Protein AF-A0A6L5HXF0-F1 (afdb_monomer)

InterPro domains:
  IPR022385 Rhs repeat-associated core [TIGR03696] (106-174)

pLDDT: mean 72.4, std 26.91, range [25.77, 98.06]

Sequence (263 aa):
MSAKKKVLLHQYAYDPLDRHVKSGGSQGDETQVFYNNDRVATEIKGNTAYRVFETDNAVLAQLTTTPRGVETALITHDDKRSTLATLTAEQHTPVAYTAAGYSPADEQRVLGFNGERDDKTTGHYLLGNGYRAFNPFLMRFNSPDSWSPFGDGGINAYAYCAGDPVNRTDPTGHSWLSLFKGIGNIFGRTPSKTFSTNQYFKVVARKNNAKIITNVKPGKSERFYVNYGEREIAKLGNKAQPKLNIEEMVDFAESAKNIIKKT

Structure (mmCIF, N/CA/C/O backbone):
data_AF-A0A6L5HXF0-F1
#
_entry.id   AF-A0A6L5HXF0-F1
#
loop_
_atom_site.group_PDB
_atom_site.id
_atom_site.type_symbol
_atom_site.label_atom_id
_atom_site.label_alt_id
_atom_site.label_comp_id
_atom_site.label_asym_id
_atom_site.label_entity_id
_atom_site.label_seq_id
_atom_si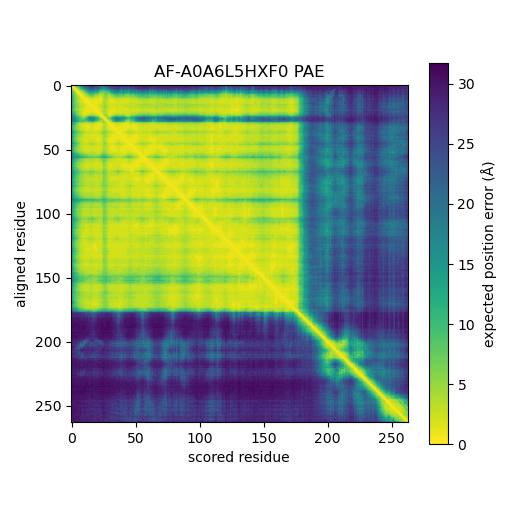te.pdbx_PDB_ins_code
_atom_site.Cartn_x
_atom_site.Cartn_y
_atom_site.Cartn_z
_atom_site.occupancy
_atom_site.B_iso_or_equiv
_atom_site.auth_seq_id
_atom_site.auth_comp_id
_atom_site.auth_asym_id
_atom_site.auth_atom_id
_atom_site.pdbx_PDB_model_num
ATOM 1 N N . MET A 1 1 ? 38.293 -1.728 21.832 1.00 45.31 1 MET A N 1
ATOM 2 C CA . MET A 1 1 ? 37.176 -1.153 21.052 1.00 45.31 1 MET A CA 1
ATOM 3 C C . MET A 1 1 ? 35.906 -1.897 21.433 1.00 45.31 1 MET A C 1
ATOM 5 O O . MET A 1 1 ? 35.888 -3.111 21.297 1.00 45.31 1 MET A O 1
ATOM 9 N N . SER A 1 2 ? 34.896 -1.216 21.980 1.00 53.84 2 SER A N 1
ATOM 10 C CA . SER A 1 2 ? 33.613 -1.850 22.318 1.00 53.84 2 SER A CA 1
ATOM 11 C C . SER A 1 2 ? 32.815 -2.094 21.034 1.00 53.84 2 SER A C 1
ATOM 13 O O . SER A 1 2 ? 32.666 -1.177 20.224 1.00 53.84 2 SER A O 1
ATOM 15 N N . ALA A 1 3 ? 32.351 -3.325 20.810 1.00 61.53 3 ALA A N 1
ATOM 16 C CA . ALA A 1 3 ? 31.524 -3.656 19.656 1.00 61.53 3 ALA A CA 1
ATOM 17 C C . ALA A 1 3 ? 30.214 -2.855 19.721 1.00 61.53 3 ALA A C 1
ATOM 19 O O . ALA A 1 3 ? 29.491 -2.915 20.716 1.00 61.53 3 ALA A O 1
ATOM 20 N N . LYS A 1 4 ? 29.900 -2.091 18.666 1.00 67.50 4 LYS A N 1
ATOM 21 C CA . LYS A 1 4 ? 28.623 -1.372 18.571 1.00 67.50 4 LYS A CA 1
ATOM 22 C C . LYS A 1 4 ? 27.479 -2.387 18.652 1.00 67.50 4 LYS A C 1
ATOM 24 O O . LYS A 1 4 ? 27.361 -3.257 17.791 1.00 67.50 4 LYS A O 1
ATOM 29 N N . LYS A 1 5 ? 26.641 -2.268 19.685 1.00 73.12 5 LYS A N 1
ATOM 30 C CA . LYS A 1 5 ? 25.426 -3.072 19.848 1.00 73.12 5 LYS A CA 1
ATOM 31 C C . LYS A 1 5 ? 24.527 -2.842 18.630 1.00 73.12 5 LYS A C 1
ATOM 33 O O . LYS A 1 5 ? 24.129 -1.708 18.372 1.00 73.12 5 LYS A O 1
ATOM 38 N N . LYS A 1 6 ? 24.231 -3.899 17.866 1.00 70.19 6 LYS A N 1
ATOM 39 C CA . LYS A 1 6 ? 23.233 -3.835 16.790 1.00 70.19 6 LYS A CA 1
ATOM 40 C C . LYS A 1 6 ? 21.868 -3.578 17.422 1.00 70.19 6 LYS A C 1
ATOM 42 O O . LYS A 1 6 ? 21.456 -4.318 18.313 1.00 70.19 6 LYS A O 1
ATOM 47 N N . VAL A 1 7 ? 21.194 -2.526 16.972 1.00 75.12 7 VAL A N 1
ATOM 48 C CA . VAL A 1 7 ? 19.817 -2.215 17.362 1.00 75.12 7 VAL A CA 1
ATOM 49 C C . VAL A 1 7 ? 18.925 -2.605 16.191 1.00 75.12 7 VAL A C 1
ATOM 51 O O . VAL A 1 7 ? 19.135 -2.132 15.075 1.00 75.12 7 VAL A O 1
ATOM 54 N N . LEU A 1 8 ? 17.966 -3.497 16.434 1.00 73.12 8 LEU A N 1
ATOM 55 C CA . LEU A 1 8 ? 16.947 -3.835 15.449 1.00 73.12 8 LEU A CA 1
ATOM 56 C C . LEU A 1 8 ? 15.954 -2.671 15.365 1.00 73.12 8 LEU A C 1
ATOM 58 O O . LEU A 1 8 ? 15.205 -2.420 16.312 1.00 73.12 8 LEU A O 1
ATOM 62 N N . LEU A 1 9 ? 15.983 -1.962 14.238 1.00 78.62 9 LEU A N 1
ATOM 63 C CA . LEU A 1 9 ? 15.086 -0.837 13.976 1.00 78.62 9 LEU A CA 1
ATOM 64 C C . LEU A 1 9 ? 13.736 -1.317 13.444 1.00 78.62 9 LEU A C 1
ATOM 66 O O . LEU A 1 9 ? 12.698 -0.887 13.933 1.00 78.62 9 LEU A O 1
ATOM 70 N N . HIS A 1 10 ? 13.760 -2.221 12.465 1.00 83.12 10 HIS A N 1
ATOM 71 C CA . HIS A 1 10 ? 12.561 -2.717 11.809 1.00 83.12 10 HIS A CA 1
ATOM 72 C C . HIS A 1 10 ? 12.821 -4.091 11.190 1.00 83.12 10 HIS A C 1
ATOM 74 O O . HIS A 1 10 ? 13.915 -4.347 10.679 1.00 83.12 10 HIS A O 1
ATOM 80 N N . GLN A 1 11 ? 11.828 -4.967 11.242 1.00 88.38 11 GLN A N 1
ATOM 81 C CA . GLN A 1 11 ? 11.860 -6.297 10.653 1.00 88.38 11 GLN A CA 1
ATOM 82 C C . GLN A 1 11 ? 10.615 -6.496 9.799 1.00 88.38 11 GLN A C 1
ATOM 84 O O . GLN A 1 11 ? 9.538 -6.051 10.179 1.00 88.38 11 GLN A O 1
ATOM 89 N N . TYR A 1 12 ? 10.777 -7.201 8.683 1.00 91.31 12 TYR A N 1
ATOM 90 C CA . TYR A 1 12 ? 9.685 -7.670 7.837 1.00 91.31 12 TYR A CA 1
ATOM 91 C C . TYR A 1 12 ? 9.639 -9.199 7.890 1.00 91.31 12 TYR A C 1
ATOM 93 O O . TYR A 1 12 ? 10.681 -9.853 7.991 1.00 91.31 12 TYR A O 1
ATOM 101 N N . ALA A 1 13 ? 8.442 -9.764 7.814 1.00 93.06 13 ALA A N 1
ATOM 102 C CA . ALA A 1 13 ? 8.195 -11.193 7.727 1.00 93.06 13 ALA A CA 1
ATOM 103 C C . ALA A 1 13 ? 7.193 -11.485 6.606 1.00 93.06 13 ALA A C 1
ATOM 105 O O . ALA A 1 13 ? 6.290 -10.690 6.328 1.00 93.06 13 ALA A O 1
ATOM 106 N N . TYR A 1 14 ? 7.384 -12.640 5.978 1.00 93.75 14 TYR A N 1
ATOM 107 C CA . TYR A 1 14 ? 6.688 -13.053 4.768 1.00 93.75 14 TYR A CA 1
ATOM 108 C C . TYR A 1 14 ? 6.070 -14.436 4.966 1.00 93.75 14 TYR A C 1
ATOM 110 O O . TYR A 1 14 ? 6.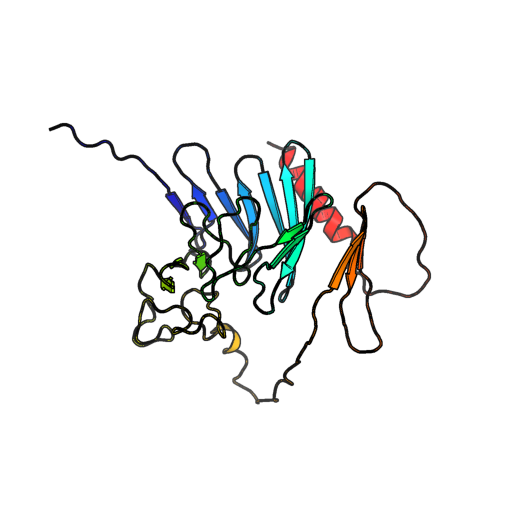576 -15.237 5.759 1.00 93.75 14 TYR A O 1
ATOM 118 N N . ASP A 1 15 ? 4.964 -14.698 4.278 1.00 90.94 15 ASP A N 1
ATOM 119 C CA . ASP A 1 15 ? 4.369 -16.029 4.200 1.00 90.94 15 ASP A CA 1
ATOM 120 C C . ASP A 1 15 ? 5.063 -16.897 3.123 1.00 90.94 15 ASP A C 1
ATOM 122 O O . ASP A 1 15 ? 5.912 -16.401 2.381 1.00 90.94 15 ASP A O 1
ATOM 126 N N . PRO A 1 16 ? 4.737 -18.199 3.012 1.00 93.44 16 PRO A N 1
ATOM 127 C CA . PRO A 1 16 ? 5.329 -19.080 1.999 1.00 93.44 16 PRO A CA 1
ATOM 128 C C . PRO A 1 16 ? 5.003 -18.735 0.535 1.00 93.44 16 PRO A C 1
ATOM 130 O O . PRO A 1 16 ? 5.486 -19.430 -0.355 1.00 93.44 16 PRO A O 1
ATOM 133 N N . LEU A 1 17 ? 4.162 -17.729 0.277 1.00 90.12 17 LEU A N 1
ATOM 134 C CA . LEU A 1 17 ? 3.874 -17.197 -1.059 1.00 90.12 17 LEU A CA 1
ATOM 135 C C . LEU A 1 17 ? 4.642 -15.890 -1.318 1.00 90.12 17 LEU A C 1
ATOM 137 O O . LEU A 1 17 ? 4.286 -15.146 -2.229 1.00 90.12 17 LEU A O 1
ATOM 141 N N . ASP A 1 18 ? 5.656 -15.601 -0.496 1.00 89.88 18 ASP A N 1
ATOM 142 C CA . ASP A 1 18 ? 6.465 -14.382 -0.522 1.00 89.88 18 ASP A CA 1
ATOM 143 C C . ASP A 1 18 ? 5.649 -13.094 -0.329 1.00 89.88 18 ASP A C 1
ATOM 145 O O . ASP A 1 18 ? 6.060 -12.008 -0.745 1.00 89.88 18 ASP A O 1
ATOM 149 N N . ARG A 1 19 ? 4.504 -13.181 0.364 1.00 93.62 19 ARG A N 1
ATOM 150 C CA . ARG A 1 19 ? 3.698 -12.005 0.709 1.00 93.62 19 ARG A CA 1
ATOM 151 C C . ARG A 1 19 ? 4.081 -11.478 2.080 1.00 93.62 19 ARG A C 1
ATOM 153 O O . ARG A 1 19 ? 4.152 -12.223 3.053 1.00 93.62 19 ARG A O 1
ATOM 160 N N . HIS A 1 20 ? 4.284 -10.174 2.179 1.00 94.56 20 HIS A N 1
ATOM 161 C CA . HIS A 1 20 ? 4.544 -9.452 3.411 1.00 94.56 20 HIS A CA 1
ATOM 162 C C . HIS A 1 20 ? 3.350 -9.579 4.362 1.00 94.56 20 HIS A C 1
ATOM 164 O O . HIS A 1 20 ? 2.281 -9.039 4.093 1.00 94.56 20 HIS A O 1
ATOM 170 N N . VAL A 1 21 ? 3.524 -10.238 5.502 1.00 94.81 21 VAL A N 1
ATOM 171 C CA . VAL A 1 21 ? 2.440 -10.451 6.479 1.00 94.81 21 VAL A CA 1
ATOM 172 C C . VAL A 1 21 ? 2.658 -9.715 7.784 1.00 94.81 21 VAL A C 1
ATOM 174 O O . VAL A 1 21 ? 1.725 -9.592 8.575 1.00 94.81 21 VAL A O 1
ATOM 177 N N . LYS A 1 22 ? 3.876 -9.239 8.045 1.00 92.69 22 LYS A N 1
ATOM 178 C CA . LYS A 1 22 ? 4.191 -8.592 9.311 1.00 92.69 22 LYS A CA 1
ATOM 179 C C . LYS A 1 22 ? 5.394 -7.673 9.200 1.00 92.69 22 LYS A C 1
ATOM 181 O O . LYS A 1 22 ? 6.434 -8.081 8.687 1.00 92.69 22 LYS A O 1
ATOM 186 N N . SER A 1 23 ? 5.273 -6.482 9.770 1.00 90.81 23 SER A N 1
ATOM 187 C CA . SER A 1 23 ? 6.379 -5.549 9.939 1.00 90.81 23 SER A CA 1
ATOM 188 C C . SER A 1 23 ? 6.354 -4.877 11.304 1.00 90.81 23 SER A C 1
ATOM 190 O O . SER A 1 23 ? 5.297 -4.722 11.907 1.00 90.81 23 SER A O 1
ATOM 192 N N . GLY A 1 24 ? 7.513 -4.502 11.835 1.00 84.44 24 GLY A N 1
ATOM 193 C CA . GLY A 1 24 ? 7.576 -3.828 13.130 1.00 84.44 24 GLY A CA 1
ATOM 194 C C . GLY A 1 24 ? 8.980 -3.698 13.698 1.00 84.44 24 GLY A C 1
ATOM 195 O O . GLY A 1 24 ? 9.916 -4.382 13.280 1.00 84.44 24 GLY A O 1
ATOM 196 N N . GLY A 1 25 ? 9.127 -2.787 14.659 1.00 74.50 25 GLY A N 1
ATOM 197 C CA . GLY A 1 25 ? 10.351 -2.617 15.439 1.00 74.50 25 GLY A CA 1
ATOM 198 C C . GLY A 1 25 ? 10.373 -3.456 16.719 1.00 74.50 25 GLY A C 1
ATOM 199 O O . GLY A 1 25 ? 9.449 -4.202 17.032 1.00 74.50 25 GLY A O 1
ATOM 200 N N . SER A 1 26 ? 11.429 -3.281 17.514 1.00 59.59 26 SER A N 1
ATOM 201 C CA . SER A 1 26 ? 11.628 -4.011 18.779 1.00 59.59 26 SER A CA 1
ATOM 202 C C . SER A 1 26 ? 10.670 -3.598 19.918 1.00 59.59 26 SER A C 1
ATOM 204 O O . SER A 1 26 ? 10.704 -4.213 20.981 1.00 59.59 26 SER A O 1
ATOM 206 N N . GLN A 1 27 ? 9.855 -2.546 19.743 1.00 58.59 27 GLN A N 1
ATOM 207 C CA . GLN A 1 27 ? 9.025 -1.931 20.795 1.00 58.59 27 GLN A CA 1
ATOM 208 C C . GLN A 1 27 ? 7.522 -1.892 20.457 1.00 58.59 27 GLN A C 1
ATOM 210 O O . GLN A 1 27 ? 6.905 -0.839 20.485 1.00 58.59 27 GLN A O 1
ATOM 215 N N . GLY A 1 28 ? 6.903 -3.037 20.161 1.00 59.34 28 GLY A N 1
ATOM 216 C CA . GLY A 1 28 ? 5.433 -3.145 20.149 1.00 59.34 28 GLY A CA 1
ATOM 217 C C . GLY A 1 28 ? 4.697 -2.464 18.984 1.00 59.34 28 GLY A C 1
ATOM 218 O O . GLY A 1 28 ? 3.482 -2.603 18.894 1.00 59.34 28 GLY A O 1
ATOM 219 N N . ASP A 1 29 ? 5.410 -1.821 18.057 1.00 73.44 29 ASP A N 1
ATOM 220 C CA . ASP A 1 29 ? 4.871 -1.244 16.812 1.00 73.44 29 ASP A CA 1
ATOM 221 C C . ASP A 1 29 ? 4.671 -2.299 15.710 1.00 73.44 29 ASP A C 1
ATOM 223 O O . ASP A 1 29 ? 4.934 -2.072 14.528 1.00 73.44 29 ASP A O 1
ATOM 227 N N . GLU A 1 30 ? 4.257 -3.498 16.105 1.00 87.44 30 GLU A N 1
ATOM 228 C CA . GLU A 1 30 ? 4.017 -4.581 15.168 1.00 87.44 30 GLU A CA 1
ATOM 229 C C . GLU A 1 30 ? 2.718 -4.351 14.404 1.00 87.44 30 GLU A C 1
ATOM 231 O O . GLU A 1 30 ? 1.659 -4.088 14.979 1.00 87.44 30 GLU A O 1
ATOM 236 N N . THR A 1 31 ? 2.820 -4.506 13.094 1.00 92.62 31 THR A N 1
ATOM 237 C CA . THR A 1 31 ? 1.708 -4.509 12.166 1.00 92.62 31 THR A CA 1
ATOM 238 C C . THR A 1 31 ? 1.626 -5.866 11.493 1.00 92.62 31 THR A C 1
ATOM 240 O O . THR A 1 31 ? 2.629 -6.361 10.985 1.00 92.62 31 THR A O 1
ATOM 243 N N . GLN A 1 32 ? 0.438 -6.461 11.472 1.00 94.94 32 GLN A N 1
ATOM 244 C CA . GLN A 1 32 ? 0.140 -7.691 10.743 1.00 94.94 32 GLN A CA 1
ATOM 245 C C . GLN A 1 32 ? -0.827 -7.392 9.604 1.00 94.94 32 GLN A C 1
ATOM 247 O O . GLN A 1 32 ? -1.760 -6.608 9.771 1.00 94.94 32 GLN A O 1
ATOM 252 N N . VAL A 1 33 ? -0.611 -8.024 8.456 1.00 96.19 33 VAL A N 1
ATOM 253 C CA . VAL A 1 33 ? -1.367 -7.796 7.224 1.00 96.19 33 VAL A CA 1
ATOM 254 C C . VAL A 1 33 ? -1.933 -9.123 6.735 1.00 96.19 33 VAL A C 1
ATOM 256 O O . VAL A 1 33 ? -1.212 -10.111 6.603 1.00 96.19 33 VAL A O 1
ATOM 259 N N . PHE A 1 34 ? -3.232 -9.134 6.456 1.00 95.94 34 PHE A N 1
ATOM 260 C CA . PHE A 1 34 ? -3.972 -10.292 5.971 1.00 95.94 34 PHE A CA 1
ATOM 261 C C . PHE A 1 34 ? -4.599 -9.972 4.622 1.00 95.94 34 PHE A C 1
ATOM 263 O O . PHE A 1 34 ? -5.111 -8.870 4.402 1.00 95.94 34 PHE A O 1
ATOM 270 N N . TYR A 1 35 ? -4.598 -10.966 3.741 1.00 93.12 35 TYR A N 1
ATOM 271 C CA . TYR A 1 35 ? -4.975 -10.800 2.345 1.00 93.12 35 TYR A CA 1
ATOM 272 C C . TYR A 1 35 ? -6.239 -11.582 2.002 1.00 93.12 35 TYR A C 1
ATOM 274 O O . TYR A 1 35 ? -6.435 -12.704 2.468 1.00 93.12 35 TYR A O 1
ATOM 282 N N . ASN A 1 36 ? -7.061 -11.001 1.133 1.00 91.44 36 ASN A N 1
ATOM 283 C CA . ASN A 1 36 ? -8.062 -11.715 0.354 1.00 91.44 36 ASN A CA 1
ATOM 284 C C . ASN A 1 36 ? -7.552 -11.786 -1.091 1.00 91.44 36 ASN A C 1
ATOM 286 O O . ASN A 1 36 ? -7.471 -10.762 -1.773 1.00 91.44 36 ASN A O 1
ATOM 290 N N . ASN A 1 37 ? -7.158 -12.981 -1.538 1.00 89.31 37 ASN A N 1
ATOM 291 C CA . ASN A 1 37 ? -6.329 -13.173 -2.733 1.00 89.31 37 ASN A CA 1
ATOM 292 C C . ASN A 1 37 ? -5.043 -12.328 -2.653 1.00 89.31 37 ASN A C 1
ATOM 294 O O . ASN A 1 37 ? -4.255 -12.506 -1.723 1.00 89.31 37 ASN A O 1
ATOM 298 N N . ASP A 1 38 ? -4.857 -11.398 -3.590 1.00 87.88 38 ASP A N 1
ATOM 299 C CA . ASP A 1 38 ? -3.691 -10.514 -3.666 1.00 87.88 38 ASP A CA 1
ATOM 300 C C . ASP A 1 38 ? -3.947 -9.123 -3.078 1.00 87.88 38 ASP A C 1
ATOM 302 O O . ASP A 1 38 ? -3.136 -8.226 -3.278 1.00 87.88 38 ASP A O 1
ATOM 306 N N . ARG A 1 39 ? -5.072 -8.907 -2.386 1.00 91.25 39 ARG A N 1
ATOM 307 C CA . ARG A 1 39 ? -5.440 -7.590 -1.851 1.00 91.25 39 ARG A CA 1
ATOM 308 C C . ARG A 1 39 ? -5.464 -7.576 -0.336 1.00 91.25 39 ARG A C 1
ATOM 310 O O . ARG A 1 39 ? -5.938 -8.524 0.289 1.00 91.25 39 ARG A O 1
ATOM 317 N N . VAL A 1 40 ? -4.984 -6.485 0.253 1.00 94.44 40 VAL A N 1
ATOM 318 C CA . VAL A 1 40 ? -5.009 -6.283 1.706 1.00 94.44 40 VAL A CA 1
ATOM 319 C C . VAL A 1 40 ? -6.458 -6.186 2.181 1.00 94.44 40 VAL A C 1
ATOM 321 O O . VAL A 1 40 ? -7.184 -5.261 1.828 1.00 94.44 40 VAL A O 1
ATOM 324 N N . ALA A 1 41 ? -6.867 -7.141 3.011 1.00 95.25 41 ALA A N 1
ATOM 325 C CA . ALA A 1 41 ? -8.212 -7.217 3.568 1.00 95.25 41 ALA A CA 1
ATOM 326 C C . ALA A 1 41 ? -8.261 -6.734 5.019 1.00 95.25 41 ALA A C 1
ATOM 328 O O . ALA A 1 41 ? -9.259 -6.163 5.466 1.00 95.25 41 ALA A O 1
ATOM 329 N N . THR 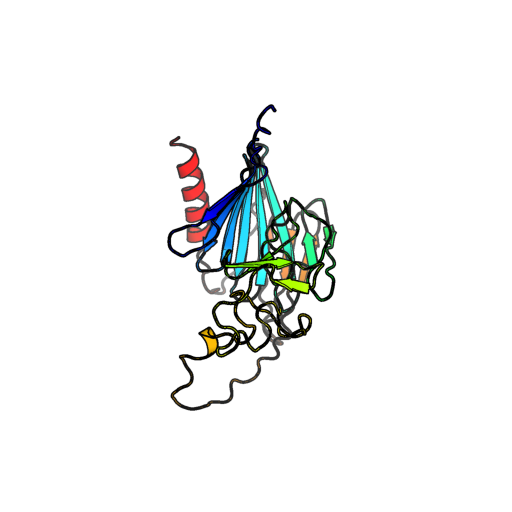A 1 42 ? -7.208 -6.991 5.796 1.00 97.00 42 THR A N 1
ATOM 330 C CA . THR A 1 42 ? -7.150 -6.602 7.207 1.00 97.00 42 THR A CA 1
ATOM 331 C C . THR A 1 42 ? -5.735 -6.225 7.610 1.00 97.00 42 THR A C 1
ATOM 333 O O . THR A 1 42 ? -4.778 -6.905 7.252 1.00 97.00 42 THR A O 1
ATOM 336 N N . GLU A 1 43 ? -5.626 -5.164 8.399 1.00 97.00 43 GLU A N 1
ATOM 337 C CA . GLU A 1 43 ? -4.406 -4.749 9.075 1.00 97.00 43 GLU A CA 1
ATOM 338 C C . GLU A 1 43 ? -4.649 -4.727 10.584 1.00 97.00 43 GLU A C 1
ATOM 340 O O . GLU A 1 43 ? -5.649 -4.183 11.050 1.00 97.00 43 GLU A O 1
ATOM 345 N N . ILE A 1 44 ? -3.751 -5.328 11.358 1.00 95.38 44 ILE A N 1
ATOM 346 C CA . ILE A 1 44 ? -3.801 -5.304 12.820 1.00 95.38 44 ILE A CA 1
ATOM 347 C C . ILE A 1 44 ? -2.553 -4.595 13.319 1.00 95.38 44 ILE A C 1
ATOM 349 O O . ILE A 1 44 ? -1.443 -5.032 13.028 1.00 95.38 44 ILE A O 1
ATOM 353 N N . LYS A 1 45 ? -2.741 -3.525 14.092 1.00 92.62 45 LYS A N 1
ATOM 354 C CA . LYS A 1 45 ? -1.669 -2.763 14.733 1.00 92.62 45 LYS A CA 1
ATOM 355 C C . LYS A 1 45 ? -1.974 -2.634 16.221 1.00 92.62 45 LYS A C 1
ATOM 357 O O . LYS A 1 45 ? -2.918 -1.944 16.617 1.00 92.62 45 LYS A O 1
ATOM 362 N N . GLY A 1 46 ? -1.197 -3.322 17.055 1.00 89.62 46 GLY A N 1
ATOM 363 C CA . GLY A 1 46 ? -1.487 -3.442 18.486 1.00 89.62 46 GLY A CA 1
ATOM 364 C C . GLY A 1 46 ? -2.904 -3.978 18.737 1.00 89.62 46 GLY A C 1
ATOM 365 O O . GLY A 1 46 ? -3.262 -5.047 18.254 1.00 89.62 46 GLY A O 1
ATOM 366 N N . ASN A 1 47 ? -3.728 -3.212 19.461 1.00 90.94 47 ASN A N 1
ATOM 367 C CA . ASN A 1 47 ? -5.124 -3.569 19.762 1.00 90.94 47 ASN A CA 1
ATOM 368 C C . ASN A 1 47 ? -6.140 -2.994 18.760 1.00 90.94 47 ASN A C 1
ATOM 370 O O . ASN A 1 47 ? -7.345 -3.028 19.021 1.00 90.94 47 ASN A O 1
ATOM 374 N N . THR A 1 48 ? -5.670 -2.427 17.650 1.00 95.00 48 THR A N 1
ATOM 375 C CA . THR A 1 48 ? -6.526 -1.864 16.608 1.00 95.00 48 THR A CA 1
ATOM 376 C C . THR A 1 48 ? -6.537 -2.785 15.398 1.00 95.00 48 THR A C 1
ATOM 378 O O . THR A 1 48 ? -5.485 -3.181 14.903 1.00 95.00 48 THR A O 1
ATOM 381 N N . ALA A 1 49 ? -7.731 -3.103 14.904 1.00 96.62 49 ALA A N 1
ATOM 382 C CA . ALA A 1 49 ? -7.922 -3.831 13.657 1.00 96.62 49 ALA A CA 1
ATOM 383 C C . ALA A 1 49 ? -8.614 -2.933 12.631 1.00 96.62 49 ALA A C 1
ATOM 385 O O . ALA A 1 49 ? -9.693 -2.401 12.892 1.00 96.62 49 ALA A O 1
ATOM 386 N N . TYR A 1 50 ? -8.019 -2.821 11.454 1.00 97.44 50 TYR A N 1
ATOM 387 C CA . TYR A 1 50 ? -8.551 -2.124 10.298 1.00 97.44 50 TYR A CA 1
ATOM 388 C C . TYR A 1 50 ? -8.990 -3.157 9.264 1.00 97.44 50 TYR A C 1
ATOM 390 O O . TYR A 1 50 ? -8.197 -4.005 8.864 1.00 97.44 50 TYR A O 1
ATOM 398 N N . ARG A 1 51 ? -10.247 -3.110 8.826 1.00 98.06 51 ARG A N 1
ATOM 399 C CA . ARG A 1 51 ? -10.778 -4.005 7.786 1.00 98.06 51 ARG A CA 1
ATOM 400 C C . ARG A 1 51 ? -11.210 -3.195 6.585 1.00 98.06 51 ARG A C 1
ATOM 402 O O . ARG A 1 51 ? -11.936 -2.218 6.746 1.00 98.06 51 ARG A O 1
ATOM 409 N N . VAL A 1 52 ? -10.786 -3.615 5.404 1.00 96.56 52 VAL A N 1
ATOM 410 C CA . VAL A 1 52 ? -11.107 -2.937 4.150 1.00 96.56 52 VAL A CA 1
ATOM 411 C C . VAL A 1 52 ? -12.280 -3.640 3.481 1.00 96.56 52 VAL A C 1
ATOM 413 O O . VAL A 1 52 ? -12.304 -4.863 3.365 1.00 96.56 52 VAL A O 1
ATOM 416 N N . PHE A 1 53 ? -13.251 -2.853 3.029 1.00 94.00 53 PHE A N 1
ATOM 417 C CA . PHE A 1 53 ? -14.371 -3.314 2.221 1.00 94.00 53 PHE A CA 1
ATOM 418 C C . PHE A 1 53 ? -14.206 -2.775 0.814 1.00 94.00 53 PHE A C 1
ATOM 420 O O . PHE A 1 53 ? -14.204 -1.563 0.586 1.00 94.00 53 PHE A O 1
ATOM 427 N N . GLU A 1 54 ? -14.088 -3.684 -0.138 1.00 90.50 54 GLU A N 1
ATOM 428 C CA . GLU A 1 54 ? -13.845 -3.344 -1.526 1.00 90.50 54 GLU A CA 1
ATOM 429 C C . GLU A 1 54 ? -14.481 -4.351 -2.478 1.00 90.50 54 GLU A C 1
ATOM 431 O O . GLU A 1 54 ? -14.905 -5.441 -2.099 1.00 90.50 54 GLU A O 1
ATOM 436 N N . THR A 1 55 ? -14.551 -3.942 -3.736 1.00 86.94 55 THR A N 1
ATOM 437 C CA . THR A 1 55 ? -14.898 -4.782 -4.880 1.00 86.94 55 THR A CA 1
ATOM 438 C C . THR A 1 55 ? -13.703 -4.835 -5.822 1.00 86.94 55 THR A C 1
ATOM 440 O O . THR A 1 55 ? -12.720 -4.109 -5.644 1.00 86.94 55 THR A O 1
ATOM 443 N N . ASP A 1 56 ? -13.811 -5.605 -6.899 1.00 76.19 56 ASP A N 1
ATOM 444 C CA . ASP A 1 56 ? -12.772 -5.675 -7.927 1.00 76.19 56 ASP A CA 1
ATOM 445 C C . ASP A 1 56 ? -12.358 -4.294 -8.465 1.00 76.19 56 ASP A C 1
ATOM 447 O O . ASP A 1 56 ? -11.194 -4.098 -8.802 1.00 76.19 56 ASP A O 1
ATOM 451 N N . ASN A 1 57 ? -13.257 -3.306 -8.474 1.00 77.06 57 ASN A N 1
ATOM 452 C CA . ASN A 1 57 ? -12.995 -2.003 -9.096 1.00 77.06 57 ASN A CA 1
ATOM 453 C C . ASN A 1 57 ? -13.049 -0.806 -8.134 1.00 77.06 57 ASN A C 1
ATOM 455 O O . ASN A 1 57 ? -12.816 0.318 -8.571 1.00 77.06 57 ASN A O 1
ATOM 459 N N . ALA A 1 58 ? -13.377 -1.002 -6.855 1.00 85.00 58 ALA A N 1
ATOM 460 C CA . ALA A 1 58 ? -13.641 0.114 -5.945 1.00 85.00 58 ALA A CA 1
ATOM 461 C C . ALA A 1 58 ? -13.277 -0.208 -4.497 1.00 85.00 58 ALA A C 1
ATOM 463 O O . ALA A 1 58 ? -13.686 -1.249 -3.985 1.00 85.00 58 ALA A O 1
ATOM 464 N N . VAL A 1 59 ? -12.582 0.720 -3.833 1.00 91.00 59 VAL A N 1
ATOM 465 C CA . VAL A 1 59 ? -12.362 0.709 -2.378 1.00 91.00 59 VAL A CA 1
ATOM 466 C C . VAL A 1 59 ? -13.506 1.488 -1.742 1.00 91.00 59 VAL A C 1
ATOM 468 O O . VAL A 1 59 ? -13.648 2.682 -1.984 1.00 91.00 59 VAL A O 1
ATOM 471 N N . LEU A 1 60 ? -14.366 0.811 -0.985 1.00 92.75 60 LEU A N 1
ATOM 472 C CA . LEU A 1 60 ? -15.646 1.376 -0.556 1.00 92.75 60 LEU A CA 1
ATOM 473 C C . LEU A 1 60 ? -15.581 1.960 0.853 1.00 92.75 60 LEU A C 1
ATOM 475 O O . LEU A 1 60 ? -16.110 3.046 1.103 1.00 92.75 60 LEU A O 1
ATOM 479 N N . ALA A 1 61 ? -14.981 1.223 1.785 1.00 96.00 61 ALA A N 1
ATOM 480 C CA . ALA A 1 61 ? -14.973 1.601 3.189 1.00 96.00 61 ALA A CA 1
ATOM 481 C C . ALA A 1 61 ? -13.833 0.942 3.967 1.00 96.00 61 ALA A C 1
ATOM 483 O O . ALA A 1 61 ? -13.264 -0.066 3.549 1.00 96.00 61 ALA A O 1
ATOM 484 N N . GLN A 1 62 ? -13.571 1.492 5.146 1.00 97.44 62 GLN A N 1
ATOM 485 C CA . GLN A 1 62 ? -12.715 0.914 6.166 1.00 97.44 62 GLN A CA 1
ATOM 486 C C . GLN A 1 62 ? -13.474 0.849 7.492 1.00 97.44 62 GLN A C 1
ATOM 488 O O . GLN A 1 62 ? -14.139 1.806 7.882 1.00 97.44 62 GLN A O 1
ATOM 493 N N . LEU A 1 63 ? -13.361 -0.271 8.197 1.00 97.19 63 LEU A N 1
ATOM 494 C CA . LEU A 1 63 ? -13.867 -0.445 9.554 1.00 97.19 63 LEU A CA 1
ATOM 495 C C . LEU A 1 63 ? -12.690 -0.508 10.520 1.00 97.19 63 LEU A C 1
ATOM 497 O O . LEU A 1 63 ? -11.888 -1.440 10.459 1.00 97.19 63 LEU A O 1
ATOM 501 N N . THR A 1 64 ? -12.621 0.451 11.432 1.00 97.19 64 THR A N 1
ATOM 502 C CA . THR A 1 64 ? -11.614 0.515 12.488 1.00 97.19 64 THR A CA 1
ATOM 503 C C . THR A 1 64 ? -12.232 -0.001 13.781 1.00 97.19 64 THR A C 1
ATOM 505 O O . THR A 1 64 ? -13.210 0.543 14.285 1.00 97.19 64 THR A O 1
ATOM 508 N N . THR A 1 65 ? -11.684 -1.079 14.331 1.00 96.31 65 THR A N 1
ATOM 509 C CA . THR A 1 65 ? -12.080 -1.645 15.625 1.00 96.31 65 THR A CA 1
ATOM 510 C C . THR A 1 65 ? -10.976 -1.388 16.634 1.00 96.31 65 THR A C 1
ATOM 512 O O . THR A 1 65 ? -9.848 -1.824 16.431 1.00 96.31 65 THR A O 1
ATOM 515 N N . THR A 1 66 ? -11.310 -0.718 17.731 1.00 95.25 66 THR A N 1
ATOM 516 C CA . THR A 1 66 ? -10.418 -0.471 18.871 1.00 95.25 66 THR A CA 1
ATOM 517 C C . THR A 1 66 ? -11.048 -1.045 20.145 1.00 95.25 66 THR A C 1
ATOM 519 O O . THR A 1 66 ? -12.249 -1.332 20.156 1.00 95.25 66 THR A O 1
ATOM 522 N N . PRO A 1 67 ? -10.318 -1.124 21.272 1.00 93.25 67 PRO A N 1
ATOM 523 C CA . PRO A 1 67 ? -10.918 -1.491 22.557 1.00 93.25 67 PRO A CA 1
ATOM 524 C C . PRO A 1 67 ? -12.034 -0.541 23.019 1.00 93.25 67 PRO A C 1
ATOM 526 O O . PRO A 1 67 ? -12.823 -0.899 23.887 1.00 93.25 67 PRO A O 1
ATOM 529 N N . ARG A 1 68 ? -12.090 0.680 22.469 1.00 93.62 68 ARG A N 1
ATOM 530 C CA . ARG A 1 68 ? -13.077 1.708 22.832 1.00 93.62 68 ARG A CA 1
ATOM 531 C C . ARG A 1 68 ? -14.343 1.658 21.982 1.00 93.62 68 ARG A C 1
ATOM 533 O O . ARG A 1 68 ? -15.314 2.321 22.329 1.00 93.62 68 ARG A O 1
ATOM 540 N N . GLY A 1 69 ? -14.338 0.908 20.883 1.00 91.19 69 GLY A N 1
ATOM 541 C CA . GLY A 1 69 ? -15.470 0.832 19.973 1.00 91.19 69 GLY A CA 1
ATOM 542 C C . GLY A 1 69 ? -15.059 0.662 18.520 1.00 91.19 69 GLY A C 1
ATOM 543 O O . GLY A 1 69 ? -13.902 0.385 18.194 1.00 91.19 69 GLY A O 1
ATOM 544 N N . VAL A 1 70 ? -16.050 0.825 17.653 1.00 93.25 70 VAL A N 1
ATOM 545 C CA . VAL A 1 70 ? -15.939 0.605 16.216 1.00 93.25 70 VAL A CA 1
ATOM 546 C C . VAL A 1 70 ? -16.311 1.890 15.489 1.00 93.25 70 VAL A C 1
ATOM 548 O O . VAL A 1 70 ? -17.341 2.489 15.785 1.00 93.25 70 VAL A O 1
ATOM 551 N N . GLU A 1 71 ? -15.493 2.282 14.523 1.00 93.00 71 GLU A N 1
ATOM 552 C CA . GLU A 1 71 ? -15.740 3.399 13.617 1.00 93.00 71 GLU A CA 1
ATOM 553 C C . GLU A 1 71 ? -15.725 2.875 12.182 1.00 93.00 71 GLU A C 1
ATOM 555 O O . GLU A 1 71 ? -14.922 2.010 11.831 1.00 93.00 71 GLU A O 1
ATOM 560 N N . THR A 1 72 ? -16.622 3.384 11.342 1.00 94.00 72 THR A N 1
ATOM 561 C CA . THR A 1 72 ? -16.599 3.095 9.906 1.00 94.00 72 THR A CA 1
ATOM 562 C C . THR A 1 72 ? -16.339 4.374 9.143 1.00 94.00 72 THR A C 1
ATOM 564 O O . THR A 1 72 ? -16.968 5.399 9.401 1.00 94.00 72 THR A O 1
ATOM 567 N N . ALA A 1 73 ? -15.454 4.282 8.165 1.00 93.62 73 ALA A N 1
ATOM 568 C CA . ALA A 1 73 ? -15.105 5.373 7.290 1.00 93.62 73 ALA A CA 1
ATOM 569 C C . ALA A 1 73 ? -15.412 4.990 5.840 1.00 93.62 73 ALA A C 1
ATOM 571 O O . ALA A 1 73 ? -15.015 3.922 5.375 1.00 93.62 73 ALA A O 1
ATOM 572 N N . LEU A 1 74 ? -16.125 5.848 5.115 1.00 96.69 74 LEU A N 1
ATOM 573 C CA . LEU A 1 74 ? -16.332 5.686 3.679 1.00 96.69 74 LEU A CA 1
ATOM 574 C C . LEU A 1 74 ? -15.156 6.267 2.913 1.00 96.69 74 LEU A C 1
ATOM 576 O O . LEU A 1 74 ? -14.658 7.339 3.251 1.00 96.69 74 LEU A O 1
ATOM 580 N N . ILE A 1 75 ? -14.750 5.572 1.859 1.00 95.25 75 ILE A N 1
ATOM 581 C CA . ILE A 1 75 ? -13.593 5.943 1.057 1.00 95.25 75 ILE A CA 1
ATOM 582 C C . ILE A 1 75 ? -14.072 6.432 -0.305 1.00 95.25 75 ILE A C 1
ATOM 584 O O . ILE A 1 75 ? -14.910 5.817 -0.964 1.00 95.25 75 ILE A O 1
ATOM 588 N N . THR A 1 76 ? -13.537 7.572 -0.724 1.00 93.75 76 THR A N 1
ATOM 589 C CA . THR A 1 76 ? -13.621 8.031 -2.113 1.00 93.75 76 THR A CA 1
ATOM 590 C C . THR A 1 76 ? -12.301 7.734 -2.804 1.00 93.75 76 THR A C 1
ATOM 592 O O . THR A 1 76 ? -11.248 7.823 -2.172 1.00 93.75 76 THR A O 1
ATOM 595 N N . HIS A 1 77 ? -12.343 7.373 -4.085 1.00 94.31 77 HIS A N 1
ATOM 596 C CA . HIS A 1 77 ? -11.157 6.945 -4.819 1.00 94.31 77 HIS A CA 1
ATOM 597 C C . HIS A 1 77 ? -11.170 7.398 -6.286 1.00 94.31 77 HIS A C 1
ATOM 599 O O . HIS A 1 77 ? -12.223 7.768 -6.813 1.00 94.31 77 HIS A O 1
ATOM 605 N N . ASP A 1 78 ? -10.006 7.365 -6.938 1.00 90.25 78 ASP A N 1
ATOM 606 C CA . ASP A 1 78 ? -9.863 7.570 -8.386 1.00 90.25 78 ASP A CA 1
ATOM 607 C C . ASP A 1 78 ? -10.095 6.272 -9.194 1.00 90.25 78 ASP A C 1
ATOM 609 O O . ASP A 1 78 ? -10.451 5.224 -8.650 1.00 90.25 78 ASP A O 1
ATOM 613 N N . ASP A 1 79 ? -9.906 6.325 -10.511 1.00 87.88 79 ASP A N 1
ATOM 614 C CA . ASP A 1 79 ? -10.059 5.179 -11.418 1.00 87.88 79 ASP A CA 1
ATOM 615 C C . ASP A 1 79 ? -9.017 4.067 -11.206 1.00 87.88 79 ASP A C 1
ATOM 617 O O . ASP A 1 79 ? -9.250 2.920 -11.593 1.00 87.88 79 ASP A O 1
ATOM 621 N N . LYS A 1 80 ? -7.904 4.378 -10.540 1.00 89.50 80 LYS A N 1
ATOM 622 C CA . LYS A 1 80 ? -6.865 3.428 -10.132 1.00 89.50 80 LYS A CA 1
ATOM 623 C C . LYS A 1 80 ? -6.999 2.976 -8.687 1.00 89.50 80 LYS A C 1
ATOM 625 O O . LYS A 1 80 ? -6.141 2.238 -8.214 1.00 89.50 80 LYS A O 1
ATOM 630 N N . ARG A 1 81 ? -8.090 3.352 -8.012 1.00 93.31 81 ARG A N 1
ATOM 631 C CA . ARG A 1 81 ? -8.385 3.036 -6.607 1.00 93.31 81 ARG A CA 1
ATOM 632 C C . ARG A 1 81 ? -7.508 3.783 -5.596 1.00 93.31 81 ARG A C 1
ATOM 634 O O . ARG A 1 81 ? -7.480 3.396 -4.432 1.00 93.31 81 ARG A O 1
ATOM 641 N N . SER A 1 82 ? -6.843 4.870 -5.986 1.00 94.75 82 SER A N 1
ATOM 642 C CA . SER A 1 82 ? -6.159 5.747 -5.033 1.00 94.75 82 SER A CA 1
ATOM 643 C C . SER A 1 82 ? -7.170 6.431 -4.119 1.00 94.75 82 SER A C 1
ATOM 645 O O . SER A 1 82 ? -8.066 7.112 -4.613 1.00 94.75 82 SER A O 1
ATOM 647 N N . THR A 1 83 ? -7.022 6.300 -2.801 1.00 95.94 83 THR A N 1
ATOM 648 C CA . THR A 1 83 ? -7.915 6.945 -1.820 1.00 95.94 83 THR A CA 1
ATOM 649 C C . THR A 1 83 ? -7.780 8.468 -1.856 1.00 95.94 83 THR A C 1
ATOM 651 O O . THR A 1 83 ? -6.744 8.992 -1.458 1.00 95.94 83 THR A O 1
ATOM 654 N N . LEU A 1 84 ? -8.828 9.182 -2.269 1.00 94.75 84 LEU A N 1
ATOM 655 C CA . LEU A 1 84 ? -8.866 10.648 -2.378 1.00 94.75 84 LEU A CA 1
ATOM 656 C C . LEU A 1 84 ? -9.392 11.336 -1.115 1.00 94.75 84 LEU A C 1
ATOM 658 O O . LEU A 1 84 ? -9.037 12.480 -0.840 1.00 94.75 84 LEU A O 1
ATOM 662 N N . ALA A 1 85 ? -10.257 10.665 -0.357 1.00 92.38 85 ALA A N 1
ATOM 663 C CA . ALA A 1 85 ? -10.733 11.149 0.933 1.00 92.38 85 ALA A CA 1
ATOM 664 C C . ALA A 1 85 ? -11.383 10.032 1.746 1.00 92.38 85 ALA A C 1
ATOM 666 O O . ALA A 1 85 ? -12.007 9.130 1.178 1.00 92.38 85 ALA A O 1
ATOM 667 N N . THR A 1 86 ? -11.316 10.183 3.064 1.00 93.56 86 THR A N 1
ATOM 668 C CA . THR A 1 86 ? -11.977 9.331 4.052 1.00 93.56 86 THR A CA 1
ATOM 669 C C . THR A 1 86 ? -13.056 10.139 4.781 1.00 93.56 86 THR A C 1
ATOM 671 O O . THR A 1 86 ? -12.797 11.254 5.237 1.00 93.56 86 THR A O 1
ATOM 674 N N . LEU A 1 87 ? -14.276 9.605 4.862 1.00 93.44 87 LEU A N 1
ATOM 675 C CA . LEU A 1 87 ? -15.434 10.240 5.498 1.00 93.44 87 LEU A CA 1
ATOM 676 C C . LEU A 1 87 ? -15.911 9.398 6.683 1.00 93.44 87 LEU A C 1
ATOM 678 O O . LEU A 1 87 ? -16.407 8.291 6.478 1.00 93.44 87 LEU A O 1
ATOM 682 N N . THR A 1 88 ? -15.823 9.941 7.893 1.00 91.06 88 THR A N 1
ATOM 683 C CA . THR A 1 88 ? -16.441 9.378 9.106 1.00 91.06 88 THR A CA 1
ATOM 684 C C . THR A 1 88 ? -17.706 10.172 9.455 1.00 91.06 88 THR A C 1
ATOM 686 O O . THR A 1 88 ? -18.131 11.048 8.691 1.00 91.06 88 THR A O 1
ATOM 689 N N . ALA A 1 89 ? -18.359 9.867 10.580 1.00 83.69 89 ALA A N 1
ATOM 690 C CA . ALA A 1 89 ? -19.504 10.663 11.029 1.00 83.69 89 ALA A CA 1
ATOM 691 C C . ALA A 1 89 ? -19.079 12.079 11.471 1.00 83.69 89 ALA A C 1
ATOM 693 O O . ALA A 1 89 ? -19.858 13.030 11.365 1.00 83.69 89 ALA A O 1
ATOM 694 N N . GLU A 1 90 ? -17.834 12.228 11.920 1.00 85.19 90 GLU A N 1
ATOM 695 C CA . GLU A 1 90 ? -17.286 13.441 12.518 1.00 85.19 90 GLU A CA 1
ATOM 696 C C . GLU A 1 90 ? -16.376 14.220 11.565 1.00 85.19 90 GLU A C 1
ATOM 698 O O . GLU A 1 90 ? -16.269 15.443 11.687 1.00 85.19 90 GLU A O 1
ATOM 703 N N . GLN A 1 91 ? -15.688 13.536 10.645 1.00 85.88 91 GLN A N 1
ATOM 704 C CA . GLN A 1 91 ? -14.579 14.112 9.887 1.00 85.88 91 GLN A CA 1
ATOM 705 C C . GLN A 1 91 ? -14.621 13.777 8.396 1.00 85.88 91 GLN A C 1
ATOM 707 O O . GLN A 1 91 ? -15.084 12.724 7.960 1.00 85.88 91 GLN A O 1
ATOM 712 N N . HIS A 1 92 ? -14.084 14.707 7.609 1.00 89.75 92 HIS A N 1
ATOM 713 C CA . HIS A 1 92 ? -13.778 14.523 6.198 1.00 89.75 92 HIS A CA 1
ATOM 714 C C . HIS A 1 92 ? -12.300 14.838 5.986 1.00 89.75 92 HIS A C 1
ATOM 716 O O . HIS A 1 92 ? -11.887 15.993 6.107 1.00 89.75 92 HIS A O 1
ATOM 722 N N . THR A 1 93 ? -11.527 13.807 5.664 1.00 91.06 93 THR A N 1
ATOM 723 C CA . THR A 1 93 ? -10.070 13.883 5.563 1.00 91.06 93 THR A CA 1
ATOM 724 C C . THR A 1 93 ? -9.655 13.657 4.112 1.00 91.06 93 THR A C 1
ATOM 726 O O . THR A 1 93 ? -9.609 12.505 3.672 1.00 91.06 93 THR A O 1
ATOM 729 N N . PRO A 1 94 ? -9.406 14.726 3.333 1.00 92.81 94 PRO A N 1
ATOM 730 C CA . PRO A 1 94 ? -8.924 14.604 1.965 1.00 92.81 94 PRO A CA 1
ATOM 731 C C . PRO A 1 94 ? -7.447 14.200 1.929 1.00 92.81 94 PRO A C 1
ATOM 733 O O . PRO A 1 94 ? -6.668 14.550 2.815 1.00 92.81 94 PRO A O 1
ATOM 736 N N . VAL A 1 95 ? -7.055 13.517 0.858 1.00 92.88 95 VAL A N 1
ATOM 737 C CA . VAL A 1 95 ? -5.679 13.098 0.589 1.00 92.88 95 VAL A CA 1
ATOM 738 C C . VAL A 1 95 ? -5.322 13.486 -0.842 1.00 92.88 95 VAL A C 1
ATOM 740 O O . VAL A 1 95 ? -6.103 13.295 -1.771 1.00 92.88 95 VAL A O 1
ATOM 743 N N . ALA A 1 96 ? -4.126 14.038 -1.018 1.00 93.56 96 ALA A N 1
ATOM 744 C CA . ALA A 1 96 ? -3.563 14.344 -2.323 1.00 93.56 96 ALA A CA 1
ATOM 745 C C . ALA A 1 96 ? -2.259 13.570 -2.512 1.00 93.56 96 ALA A C 1
ATOM 747 O O . ALA A 1 96 ? -1.468 13.447 -1.573 1.00 93.56 96 ALA A O 1
ATOM 748 N N . TYR A 1 97 ? -2.035 13.094 -3.736 1.00 95.94 97 TYR A N 1
ATOM 749 C CA . TYR A 1 97 ? -0.811 12.402 -4.122 1.00 95.94 97 TYR A CA 1
ATOM 750 C C . TYR A 1 97 ? -0.048 13.199 -5.172 1.00 95.94 97 TYR A C 1
ATOM 752 O O . TYR A 1 97 ? -0.638 13.873 -6.020 1.00 95.94 97 TYR A O 1
ATOM 760 N N . THR A 1 98 ? 1.276 13.072 -5.168 1.00 96.00 98 THR A N 1
ATOM 761 C CA . THR A 1 98 ? 2.070 13.391 -6.358 1.00 96.00 98 THR A CA 1
ATOM 762 C C . THR A 1 98 ? 1.771 12.391 -7.477 1.00 96.00 98 THR A C 1
ATOM 764 O O . THR A 1 98 ? 1.186 11.333 -7.246 1.00 96.00 98 THR A O 1
ATOM 767 N N . ALA A 1 99 ? 2.243 12.677 -8.695 1.00 94.62 99 ALA A N 1
ATOM 768 C CA . ALA A 1 99 ? 2.111 11.770 -9.839 1.00 94.62 99 ALA A CA 1
ATOM 769 C C . ALA A 1 99 ? 2.623 10.343 -9.559 1.00 94.62 99 ALA A C 1
ATOM 771 O O . ALA A 1 99 ? 2.129 9.385 -10.144 1.00 94.62 99 ALA A O 1
ATOM 772 N N . ALA A 1 100 ? 3.607 10.207 -8.666 1.00 94.62 100 ALA A N 1
ATOM 773 C CA . ALA A 1 100 ? 4.200 8.938 -8.264 1.00 94.62 100 ALA A CA 1
ATOM 774 C C . ALA A 1 100 ? 3.670 8.402 -6.923 1.00 94.62 100 ALA A C 1
ATOM 776 O O . ALA A 1 100 ? 4.259 7.477 -6.377 1.00 94.62 100 ALA A O 1
ATOM 777 N N . GLY A 1 101 ? 2.591 8.964 -6.374 1.00 96.06 101 GLY A N 1
ATOM 778 C CA . GLY A 1 101 ? 1.924 8.403 -5.197 1.00 96.06 101 GLY A CA 1
ATOM 779 C C . GLY A 1 101 ? 2.437 8.881 -3.839 1.00 96.06 101 GLY A C 1
ATOM 780 O O . GLY A 1 101 ? 2.066 8.296 -2.822 1.00 96.06 101 GLY A O 1
ATOM 781 N N . TYR A 1 102 ? 3.276 9.921 -3.778 1.00 96.50 102 TYR A N 1
ATOM 782 C CA . TYR A 1 102 ? 3.705 10.480 -2.491 1.00 96.50 102 TYR A CA 1
ATOM 783 C C . TYR A 1 102 ? 2.567 11.279 -1.854 1.00 96.50 102 TYR A C 1
ATOM 785 O O . TYR A 1 102 ? 2.013 12.171 -2.495 1.00 96.50 102 TYR A O 1
ATOM 793 N N . SER A 1 103 ? 2.286 11.007 -0.583 1.00 94.56 103 SER A N 1
ATOM 794 C CA . SER A 1 103 ? 1.412 11.799 0.285 1.00 94.56 103 SER A CA 1
ATOM 795 C C . SER A 1 103 ? 2.027 11.888 1.688 1.00 94.56 103 SER A C 1
ATOM 797 O O . SER A 1 103 ? 2.824 11.017 2.047 1.00 94.56 103 SER A O 1
ATOM 799 N N . PRO A 1 104 ? 1.641 12.871 2.522 1.00 90.56 104 PRO A N 1
ATOM 800 C CA . PRO A 1 104 ? 1.962 12.851 3.947 1.00 90.56 104 PRO A CA 1
ATOM 801 C C . PRO A 1 104 ? 1.500 11.554 4.629 1.00 90.56 104 PRO A C 1
ATOM 803 O O . PRO A 1 104 ? 0.533 10.924 4.187 1.00 90.56 104 PRO A O 1
ATOM 806 N N . ALA A 1 105 ? 2.197 11.172 5.701 1.00 87.12 105 ALA A N 1
ATOM 807 C CA . ALA A 1 105 ? 1.878 9.976 6.470 1.00 87.12 105 ALA A CA 1
ATOM 808 C C . ALA A 1 105 ? 0.486 10.086 7.107 1.00 87.12 105 ALA A C 1
ATOM 810 O O . ALA A 1 105 ? 0.133 11.109 7.696 1.00 87.12 105 ALA A O 1
ATOM 811 N N . ASP A 1 106 ? -0.280 9.007 6.998 1.00 91.19 106 ASP A N 1
ATOM 812 C CA . ASP A 1 106 ? -1.592 8.850 7.614 1.00 91.19 106 ASP A CA 1
ATOM 813 C C . ASP A 1 106 ? -1.654 7.457 8.240 1.00 91.19 106 ASP A C 1
ATOM 815 O O . ASP A 1 106 ? -1.723 6.449 7.534 1.00 91.19 106 ASP A O 1
ATOM 819 N N . GLU A 1 107 ? -1.592 7.413 9.568 1.00 89.31 107 GLU A N 1
ATOM 820 C CA . GLU A 1 107 ? -1.601 6.177 10.356 1.00 89.31 107 GLU A CA 1
ATOM 821 C C . GLU A 1 107 ? -2.960 5.468 10.350 1.00 89.31 107 GLU A C 1
ATOM 823 O O . GLU A 1 107 ? -3.029 4.298 10.711 1.00 89.31 107 GLU A O 1
ATOM 828 N N . GLN A 1 108 ? -4.046 6.154 9.978 1.00 90.81 108 GLN A N 1
ATOM 829 C CA . GLN A 1 108 ? -5.390 5.572 10.004 1.00 90.81 108 GLN A CA 1
ATOM 830 C C . GLN A 1 108 ? -5.793 4.967 8.663 1.00 90.81 108 GLN A C 1
ATOM 832 O O . GLN A 1 108 ? -6.698 4.139 8.623 1.00 90.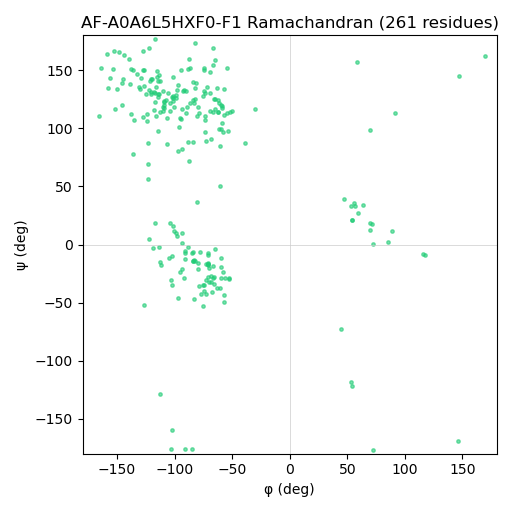81 108 GLN A O 1
ATOM 837 N N . ARG A 1 109 ? -5.157 5.363 7.560 1.00 93.94 109 ARG A N 1
ATOM 838 C CA . ARG A 1 109 ? -5.498 4.884 6.218 1.00 93.94 109 ARG A CA 1
ATOM 839 C C . ARG A 1 109 ? -4.724 3.619 5.860 1.00 93.94 109 ARG A C 1
ATOM 841 O O . ARG A 1 109 ? -3.506 3.674 5.701 1.00 93.94 109 ARG A O 1
ATOM 848 N N . VAL A 1 110 ? -5.439 2.518 5.625 1.00 95.81 110 VAL A N 1
ATOM 849 C CA . VAL A 1 110 ? -4.827 1.261 5.158 1.00 95.81 110 VAL A CA 1
ATOM 850 C C . VAL A 1 110 ? -4.458 1.327 3.674 1.00 95.81 110 VAL A C 1
ATOM 852 O O . VAL A 1 110 ? -3.310 1.076 3.324 1.00 95.81 110 VAL A O 1
ATOM 855 N N . LEU A 1 111 ? -5.402 1.692 2.794 1.00 96.06 111 LEU A N 1
ATOM 856 C CA . LEU A 1 111 ? -5.163 1.754 1.343 1.00 96.06 111 LEU A CA 1
ATOM 857 C C . LEU A 1 111 ? -4.955 3.190 0.856 1.00 96.06 111 LEU A C 1
ATOM 859 O O . LEU A 1 111 ? -5.780 4.072 1.110 1.00 96.06 111 LEU A O 1
ATOM 863 N N . GLY A 1 112 ? -3.849 3.421 0.153 1.00 95.31 112 GLY A N 1
ATOM 864 C CA . GLY A 1 112 ? -3.423 4.709 -0.384 1.00 95.31 112 GLY A CA 1
ATOM 865 C C . GLY A 1 112 ? -3.441 4.766 -1.901 1.00 95.31 112 GLY A C 1
ATOM 866 O O . GLY A 1 112 ? -4.460 4.477 -2.525 1.00 95.31 112 GLY A O 1
ATOM 867 N N . PHE A 1 113 ? -2.317 5.185 -2.485 1.00 96.56 113 PHE A N 1
ATOM 868 C CA . PHE A 1 113 ? -2.123 5.293 -3.930 1.00 96.56 113 PHE A CA 1
ATOM 869 C C . PHE A 1 113 ? -2.360 3.953 -4.631 1.00 96.56 113 PHE A C 1
ATOM 871 O O . PHE A 1 113 ? -1.866 2.924 -4.182 1.00 96.56 113 PHE A O 1
ATOM 878 N N . ASN A 1 114 ? -3.109 3.964 -5.734 1.00 95.19 114 ASN A N 1
ATOM 879 C CA . ASN A 1 114 ? -3.478 2.779 -6.515 1.00 95.19 114 ASN A CA 1
ATOM 880 C C . ASN A 1 114 ? -4.164 1.647 -5.718 1.00 95.19 114 ASN A C 1
ATOM 882 O O . ASN A 1 114 ? -4.152 0.490 -6.138 1.00 95.19 114 ASN A O 1
ATOM 886 N N . GLY A 1 115 ? -4.754 1.961 -4.561 1.00 93.94 115 GLY A N 1
ATOM 887 C CA . GLY A 1 115 ? -5.317 0.956 -3.661 1.00 93.94 115 GLY A CA 1
ATOM 888 C C . GLY A 1 115 ? -4.256 0.083 -2.985 1.00 93.94 115 GLY A C 1
ATOM 889 O O . GLY A 1 115 ? -4.591 -0.994 -2.502 1.00 93.94 115 GLY A O 1
ATOM 890 N N . GLU A 1 116 ? -3.000 0.532 -2.959 1.00 95.25 116 GLU A N 1
ATOM 891 C CA . GLU A 1 116 ? -1.876 -0.153 -2.327 1.00 95.25 116 GLU A CA 1
ATOM 892 C C . GLU A 1 116 ? -1.655 0.354 -0.904 1.00 95.25 116 GLU A C 1
ATOM 894 O O . GLU A 1 116 ? -1.902 1.522 -0.580 1.00 95.25 116 GLU A O 1
ATOM 899 N N . ARG A 1 117 ? -1.151 -0.529 -0.045 1.00 94.88 117 ARG A N 1
ATOM 900 C CA . ARG A 1 117 ? -0.784 -0.194 1.330 1.00 94.88 117 ARG A CA 1
ATOM 901 C C . ARG A 1 117 ? 0.609 0.434 1.371 1.00 94.88 117 ARG A C 1
ATOM 903 O O . ARG A 1 117 ? 1.580 -0.186 0.933 1.00 94.88 117 ARG A O 1
ATOM 910 N N . ASP A 1 118 ? 0.727 1.625 1.953 1.00 93.81 118 ASP A N 1
ATOM 911 C CA . ASP A 1 118 ? 2.028 2.214 2.274 1.00 93.81 118 ASP A CA 1
ATOM 912 C C . ASP A 1 118 ? 2.592 1.656 3.591 1.00 93.81 118 ASP A C 1
ATOM 914 O O . ASP A 1 118 ? 1.885 1.469 4.584 1.00 93.81 118 ASP A O 1
ATOM 918 N N . ASP A 1 119 ? 3.894 1.386 3.610 1.00 91.69 119 ASP A N 1
ATOM 919 C CA . ASP A 1 119 ? 4.638 1.113 4.831 1.00 91.69 119 ASP A CA 1
ATOM 920 C C . ASP A 1 119 ? 4.826 2.417 5.607 1.00 91.69 119 ASP A C 1
ATOM 922 O O . ASP A 1 119 ? 5.651 3.255 5.245 1.00 91.69 119 ASP A O 1
ATOM 926 N N . LYS A 1 120 ? 4.091 2.559 6.712 1.00 88.44 120 LYS A N 1
ATOM 927 C CA . LYS A 1 120 ? 4.083 3.759 7.563 1.00 88.44 120 LYS A CA 1
ATOM 928 C C . LYS A 1 120 ? 5.458 4.130 8.117 1.00 88.44 120 LYS A C 1
ATOM 930 O O . LYS A 1 120 ? 5.705 5.295 8.408 1.00 88.44 120 LYS A O 1
ATOM 935 N N . THR A 1 121 ? 6.377 3.169 8.206 1.00 86.81 121 THR A N 1
ATOM 936 C CA . THR A 1 121 ? 7.741 3.422 8.687 1.00 86.81 121 THR A CA 1
ATOM 937 C C . THR A 1 121 ? 8.589 4.147 7.646 1.00 86.81 121 THR A C 1
ATOM 939 O O . THR A 1 121 ? 9.395 5.010 7.988 1.00 86.81 121 THR A O 1
ATOM 942 N N . THR A 1 122 ? 8.445 3.781 6.370 1.00 88.94 122 THR A N 1
ATOM 943 C CA . THR A 1 122 ? 9.334 4.245 5.293 1.00 88.94 122 THR A CA 1
ATOM 944 C C . THR A 1 122 ? 8.654 5.171 4.287 1.00 88.94 122 THR A C 1
ATOM 946 O O . THR A 1 122 ? 9.338 5.868 3.540 1.00 88.94 122 THR A O 1
ATOM 949 N N . GLY A 1 123 ? 7.321 5.191 4.250 1.00 91.88 123 GLY A N 1
ATOM 950 C CA . GLY A 1 123 ? 6.524 5.855 3.218 1.00 91.88 123 GLY A CA 1
ATOM 951 C C . GLY A 1 123 ? 6.600 5.172 1.847 1.00 91.88 123 GLY A C 1
ATOM 952 O O . GLY A 1 123 ? 6.213 5.771 0.844 1.00 91.88 123 GLY A O 1
ATOM 953 N N . HIS A 1 124 ? 7.141 3.954 1.771 1.00 95.31 124 HIS A N 1
ATOM 954 C CA . HIS A 1 124 ? 7.224 3.174 0.537 1.00 95.31 124 HIS A CA 1
ATOM 955 C C . HIS A 1 124 ? 5.964 2.335 0.318 1.00 95.31 124 HIS A C 1
ATOM 957 O O . HIS A 1 124 ? 5.270 1.988 1.268 1.00 95.31 124 HIS A O 1
ATOM 963 N N . TYR A 1 125 ? 5.716 1.924 -0.923 1.00 96.75 125 TYR A N 1
ATOM 964 C CA . TYR A 1 125 ? 4.697 0.923 -1.240 1.00 96.75 125 TYR A CA 1
ATOM 965 C C . TYR A 1 125 ? 5.367 -0.429 -1.479 1.00 96.75 125 TYR A C 1
ATOM 967 O O . TYR A 1 125 ? 6.284 -0.535 -2.295 1.00 96.75 125 TYR A O 1
ATOM 975 N N . LEU A 1 126 ? 4.930 -1.464 -0.764 1.00 95.56 126 LEU A N 1
ATOM 976 C CA . LEU A 1 126 ? 5.451 -2.826 -0.902 1.00 95.56 126 LEU A CA 1
ATOM 977 C C . LEU A 1 126 ? 4.690 -3.571 -2.011 1.00 95.56 126 LEU A C 1
ATOM 979 O O . LEU A 1 126 ? 3.867 -4.441 -1.737 1.00 95.56 126 LEU A O 1
ATOM 983 N N . LEU A 1 127 ? 4.945 -3.191 -3.266 1.00 95.81 127 LEU A N 1
ATOM 984 C CA . LEU A 1 127 ? 4.241 -3.717 -4.441 1.00 95.81 127 LEU A CA 1
ATOM 985 C C . LEU A 1 127 ? 4.546 -5.202 -4.670 1.00 95.81 127 LEU A C 1
ATOM 987 O O . LEU A 1 127 ? 5.588 -5.709 -4.239 1.00 95.81 127 LEU A O 1
ATOM 991 N N . GLY A 1 128 ? 3.623 -5.903 -5.334 1.00 93.62 128 GLY A N 1
ATOM 992 C CA . GLY A 1 128 ? 3.658 -7.363 -5.432 1.00 93.62 128 GLY A CA 1
ATOM 993 C C . GLY A 1 128 ? 3.497 -8.027 -4.072 1.00 93.62 128 GLY A C 1
ATOM 994 O O . GLY A 1 128 ? 4.152 -9.027 -3.798 1.00 93.62 128 GLY A O 1
ATOM 995 N N . ASN A 1 129 ? 2.700 -7.416 -3.190 1.00 94.69 129 ASN A N 1
ATOM 996 C CA . ASN A 1 129 ? 2.510 -7.843 -1.807 1.00 94.69 129 ASN A CA 1
ATOM 997 C C . ASN A 1 129 ? 3.820 -8.012 -1.028 1.00 94.69 129 ASN A C 1
ATOM 999 O O . ASN A 1 129 ? 3.894 -8.870 -0.164 1.00 94.69 129 ASN A O 1
ATOM 1003 N N . GLY A 1 130 ? 4.855 -7.214 -1.297 1.00 93.62 130 GLY A N 1
ATOM 1004 C CA . GLY A 1 130 ? 6.153 -7.346 -0.626 1.00 93.62 130 GLY A CA 1
ATOM 1005 C C . GLY A 1 130 ? 7.325 -7.694 -1.532 1.00 93.62 130 GLY A C 1
ATOM 1006 O O . GLY A 1 130 ? 8.463 -7.593 -1.079 1.00 93.62 130 GLY A O 1
ATOM 1007 N N . TYR A 1 131 ? 7.081 -8.024 -2.801 1.00 94.44 131 TYR A N 1
ATOM 1008 C CA . TYR A 1 131 ? 8.141 -8.338 -3.757 1.00 94.44 131 TYR A CA 1
ATOM 1009 C C . TYR A 1 131 ? 9.165 -7.199 -3.908 1.00 94.44 131 TYR A C 1
ATOM 1011 O O . TYR A 1 131 ? 10.376 -7.425 -3.810 1.00 94.4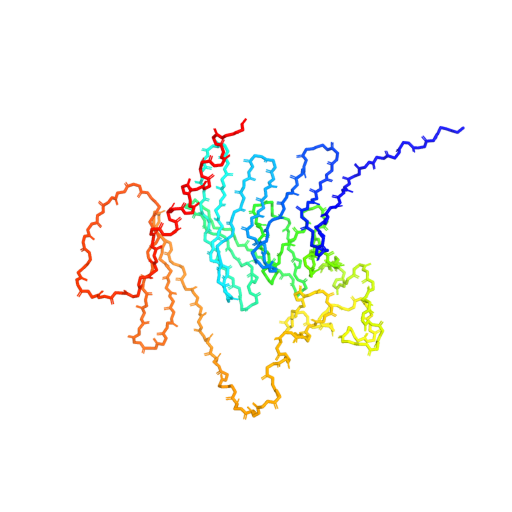4 131 TYR A O 1
ATOM 1019 N N . ARG A 1 132 ? 8.704 -5.955 -4.113 1.00 95.69 132 ARG A N 1
ATOM 1020 C CA . ARG A 1 132 ? 9.592 -4.783 -4.204 1.00 95.69 132 ARG A CA 1
ATOM 1021 C C . ARG A 1 132 ? 9.039 -3.566 -3.483 1.00 95.69 132 ARG A C 1
ATOM 1023 O O . ARG A 1 132 ? 7.882 -3.189 -3.636 1.00 95.69 132 ARG A O 1
ATOM 1030 N N . ALA A 1 133 ? 9.927 -2.874 -2.773 1.00 96.81 133 ALA A N 1
ATOM 1031 C CA . ALA A 1 133 ? 9.632 -1.571 -2.197 1.00 96.81 133 ALA A CA 1
ATOM 1032 C C . ALA A 1 133 ? 9.760 -0.480 -3.271 1.00 96.81 133 ALA A C 1
ATOM 1034 O O . ALA A 1 133 ? 10.863 -0.166 -3.731 1.00 96.81 133 ALA A O 1
ATOM 1035 N N . PHE A 1 134 ? 8.630 0.097 -3.664 1.00 98.06 134 PHE A N 1
ATOM 1036 C CA . PHE A 1 134 ? 8.553 1.293 -4.488 1.00 98.06 134 PHE A CA 1
ATOM 1037 C C . PHE A 1 134 ? 8.674 2.541 -3.611 1.00 98.06 134 PHE A C 1
ATOM 1039 O O . PHE A 1 134 ? 7.904 2.735 -2.669 1.00 98.06 134 PHE A O 1
ATOM 1046 N N . ASN A 1 135 ? 9.637 3.400 -3.932 1.00 97.38 135 ASN A N 1
ATOM 1047 C CA . ASN A 1 135 ? 9.825 4.674 -3.262 1.00 97.38 135 ASN A CA 1
ATOM 1048 C C . ASN A 1 135 ? 9.123 5.785 -4.063 1.00 97.38 135 ASN A C 1
ATOM 1050 O O . ASN A 1 135 ? 9.627 6.163 -5.126 1.00 97.38 135 ASN A O 1
ATOM 1054 N N . PRO A 1 136 ? 8.003 6.349 -3.569 1.00 96.38 136 PRO A N 1
ATOM 1055 C CA . PRO A 1 136 ? 7.261 7.376 -4.297 1.00 96.38 136 PRO A CA 1
ATOM 1056 C C . PRO A 1 136 ? 8.006 8.718 -4.371 1.00 96.38 136 PRO A C 1
ATOM 1058 O O . PRO A 1 136 ? 7.731 9.519 -5.261 1.00 96.38 136 PRO A O 1
ATOM 1061 N N . PHE A 1 137 ? 8.970 8.964 -3.475 1.00 94.62 137 PHE A N 1
ATOM 1062 C CA . PHE A 1 137 ? 9.810 10.163 -3.497 1.00 94.62 137 PHE A CA 1
ATOM 1063 C C . PHE A 1 137 ? 10.906 10.070 -4.568 1.00 94.62 137 PHE A C 1
ATOM 1065 O O . PHE A 1 137 ? 11.139 11.024 -5.303 1.00 94.62 137 PHE A O 1
ATOM 1072 N N . LEU A 1 138 ? 11.552 8.906 -4.695 1.00 95.50 138 LEU A N 1
ATOM 1073 C CA . LEU A 1 138 ? 12.551 8.648 -5.744 1.00 95.50 138 LEU A CA 1
ATOM 1074 C C . LEU A 1 138 ? 11.935 8.191 -7.073 1.00 95.50 138 LEU A C 1
ATOM 1076 O O . LEU A 1 138 ? 12.654 8.054 -8.062 1.00 95.50 138 LEU A O 1
ATOM 1080 N N . MET A 1 139 ? 10.625 7.932 -7.092 1.00 96.38 139 MET A N 1
ATOM 1081 C CA . MET A 1 139 ? 9.853 7.480 -8.252 1.00 96.38 139 MET A CA 1
ATOM 1082 C C . MET A 1 139 ? 10.394 6.184 -8.884 1.00 96.38 139 MET A C 1
ATOM 1084 O O . MET A 1 139 ? 10.318 5.989 -10.099 1.00 96.38 139 MET A O 1
ATOM 1088 N N . ARG A 1 140 ? 10.955 5.285 -8.067 1.00 96.69 140 ARG A N 1
ATOM 1089 C CA . ARG A 1 140 ? 11.583 4.035 -8.523 1.00 96.69 140 ARG A CA 1
ATOM 1090 C C . ARG A 1 140 ? 11.539 2.942 -7.460 1.00 96.69 140 ARG A C 1
ATOM 1092 O O . ARG A 1 140 ? 11.299 3.217 -6.286 1.00 96.69 140 ARG A O 1
ATOM 1099 N N . PHE A 1 141 ? 11.819 1.708 -7.867 1.00 97.88 141 PHE A N 1
ATOM 1100 C CA . PHE A 1 141 ? 12.027 0.599 -6.938 1.00 97.88 141 PHE A CA 1
ATOM 1101 C C . PHE A 1 141 ? 13.384 0.697 -6.233 1.00 97.88 141 PHE A C 1
ATOM 1103 O O . PHE A 1 141 ? 14.356 1.203 -6.801 1.00 97.88 141 PHE A O 1
ATOM 1110 N N . ASN A 1 142 ? 13.453 0.177 -5.007 1.00 96.69 142 ASN A N 1
ATOM 1111 C CA . ASN A 1 142 ? 14.688 0.090 -4.222 1.00 96.69 142 ASN A CA 1
ATOM 1112 C C . ASN A 1 142 ? 15.528 -1.158 -4.555 1.00 96.69 142 ASN A C 1
ATOM 1114 O O . ASN A 1 142 ? 16.705 -1.218 -4.201 1.00 96.69 142 ASN A O 1
ATOM 1118 N N . SER A 1 143 ? 14.951 -2.139 -5.251 1.00 95.12 143 SER A N 1
ATOM 1119 C CA . SER A 1 143 ? 15.615 -3.366 -5.701 1.00 95.12 143 SER A CA 1
ATOM 1120 C C . SER A 1 143 ? 15.430 -3.576 -7.210 1.00 95.12 143 SER A C 1
ATOM 1122 O O . SER A 1 143 ? 14.426 -3.124 -7.776 1.00 95.12 143 SER A O 1
ATOM 1124 N N . PRO A 1 144 ? 16.400 -4.224 -7.883 1.00 95.88 144 PRO A N 1
ATOM 1125 C CA . PRO A 1 144 ? 16.272 -4.556 -9.295 1.00 95.88 144 PRO A CA 1
ATOM 1126 C C . PRO A 1 144 ? 15.203 -5.637 -9.511 1.00 95.88 144 PRO A C 1
ATOM 1128 O O . PRO A 1 144 ? 15.013 -6.509 -8.666 1.00 95.88 144 PRO A O 1
ATOM 1131 N N . ASP A 1 145 ? 14.530 -5.583 -10.656 1.00 93.81 145 ASP A N 1
ATOM 1132 C CA . ASP A 1 145 ? 13.618 -6.626 -11.126 1.00 93.81 145 ASP A CA 1
ATOM 1133 C C . ASP A 1 145 ? 14.380 -7.876 -11.579 1.00 93.81 145 ASP A C 1
ATOM 1135 O O . ASP A 1 145 ? 15.337 -7.768 -12.351 1.00 93.81 145 ASP A O 1
ATOM 1139 N N . SER A 1 146 ? 13.913 -9.059 -11.183 1.00 92.25 146 SER A N 1
ATOM 1140 C CA . SER A 1 146 ? 14.460 -10.328 -11.675 1.00 92.25 146 SER A CA 1
ATOM 1141 C C . SER A 1 146 ? 14.080 -10.630 -13.129 1.00 92.25 146 SER A C 1
ATOM 1143 O O . SER A 1 146 ? 14.728 -11.462 -13.759 1.00 92.25 146 SER A O 1
ATOM 1145 N N . TRP A 1 147 ? 13.067 -9.960 -13.687 1.00 90.88 147 TRP A N 1
ATOM 1146 C CA . TRP A 1 147 ? 12.688 -10.080 -15.101 1.00 90.88 147 TRP A CA 1
ATOM 1147 C C . TRP A 1 147 ? 13.382 -9.063 -15.999 1.00 90.88 147 TRP A C 1
ATOM 1149 O O . TRP A 1 147 ? 13.242 -9.118 -17.216 1.00 90.88 147 TRP A O 1
ATOM 1159 N N . SER A 1 148 ? 14.146 -8.134 -15.438 1.00 89.50 148 SER A N 1
ATOM 1160 C CA . SER A 1 148 ? 14.969 -7.226 -16.233 1.00 89.50 148 SER A CA 1
ATOM 1161 C C . SER A 1 148 ? 16.337 -7.848 -16.553 1.00 89.50 148 SER A C 1
ATOM 1163 O O . SER A 1 148 ? 16.853 -8.636 -15.763 1.00 89.50 148 SER A O 1
ATOM 1165 N N . PRO A 1 149 ? 16.982 -7.484 -17.677 1.00 91.94 149 PRO A N 1
ATOM 1166 C CA . PRO A 1 149 ? 16.503 -6.557 -18.701 1.00 91.94 149 PRO A CA 1
ATOM 1167 C C . PRO A 1 149 ? 15.719 -7.217 -19.850 1.00 91.94 149 PRO A C 1
ATOM 1169 O O . PRO A 1 149 ? 15.215 -6.511 -20.720 1.00 91.94 149 PRO A O 1
ATOM 1172 N N . PHE A 1 150 ? 15.667 -8.552 -19.900 1.00 89.88 150 PHE A N 1
ATOM 1173 C CA . PHE A 1 150 ? 15.240 -9.301 -21.092 1.00 89.88 150 PHE A CA 1
ATOM 1174 C C . PHE A 1 150 ? 13.811 -9.860 -21.035 1.00 89.88 150 PHE A C 1
ATOM 1176 O O . PHE A 1 150 ? 13.320 -10.354 -22.046 1.00 89.88 150 PHE A O 1
ATOM 1183 N N . GLY A 1 151 ? 13.155 -9.802 -19.879 1.00 86.56 151 GLY A N 1
ATOM 1184 C CA . GLY A 1 151 ? 11.736 -10.107 -19.704 1.00 86.56 151 GLY A CA 1
ATOM 1185 C C . GLY A 1 151 ? 10.884 -8.840 -19.585 1.00 86.56 151 GLY A C 1
ATOM 1186 O O . GLY A 1 151 ? 11.299 -7.740 -19.957 1.00 86.56 151 GLY A O 1
ATOM 1187 N N . ASP A 1 152 ? 9.687 -8.987 -19.020 1.00 85.81 152 ASP A N 1
ATOM 1188 C CA . ASP A 1 152 ? 8.660 -7.933 -19.018 1.00 85.81 152 ASP A CA 1
ATOM 1189 C C . ASP A 1 152 ? 8.963 -6.731 -18.104 1.00 85.81 152 ASP A C 1
ATOM 1191 O O . ASP A 1 152 ? 8.271 -5.711 -18.181 1.00 85.81 152 ASP A O 1
ATOM 1195 N N . GLY A 1 153 ? 10.009 -6.819 -17.273 1.00 83.56 153 GLY A N 1
ATOM 1196 C CA . GLY A 1 153 ? 10.508 -5.696 -16.467 1.00 83.56 153 GLY A CA 1
ATOM 1197 C C . GLY A 1 153 ? 11.216 -4.612 -17.296 1.00 83.56 153 GLY A C 1
ATOM 1198 O O . GLY A 1 153 ? 11.356 -3.471 -16.853 1.00 83.56 153 GLY A O 1
ATOM 1199 N N . GLY A 1 154 ? 11.608 -4.930 -18.536 1.00 88.06 154 GLY A N 1
ATOM 1200 C CA . GLY A 1 154 ? 12.260 -3.999 -19.455 1.00 88.06 154 GLY A CA 1
ATOM 1201 C C . GLY A 1 154 ? 13.708 -3.667 -19.082 1.00 88.06 154 GLY A C 1
ATOM 1202 O O . GLY A 1 154 ? 14.281 -4.198 -18.143 1.00 88.06 154 GLY A O 1
ATOM 1203 N N . ILE A 1 155 ? 14.338 -2.767 -19.842 1.00 90.69 155 ILE A N 1
ATOM 1204 C CA . ILE A 1 155 ? 15.793 -2.532 -19.752 1.00 90.69 155 ILE A CA 1
ATOM 1205 C C . ILE A 1 155 ? 16.214 -1.929 -18.399 1.00 90.69 155 ILE A C 1
ATOM 1207 O O . ILE A 1 155 ? 17.304 -2.214 -17.902 1.00 90.69 155 ILE A O 1
ATOM 1211 N N . ASN A 1 156 ? 15.373 -1.085 -17.794 1.00 94.00 156 ASN A N 1
ATOM 1212 C CA . ASN A 1 156 ? 15.676 -0.457 -16.510 1.00 94.00 156 ASN A CA 1
ATOM 1213 C C . ASN A 1 156 ? 15.052 -1.249 -15.357 1.00 94.00 156 ASN A C 1
ATOM 1215 O O . ASN A 1 156 ? 13.887 -1.046 -15.025 1.00 94.00 156 ASN A O 1
ATOM 1219 N N . ALA A 1 157 ? 15.884 -2.041 -14.677 1.00 94.81 157 ALA A N 1
ATOM 1220 C CA . ALA A 1 157 ? 15.481 -2.915 -13.576 1.00 94.81 157 ALA A CA 1
ATOM 1221 C C . ALA A 1 157 ? 14.838 -2.212 -12.367 1.00 94.81 157 ALA A C 1
ATOM 1223 O O . ALA A 1 157 ? 14.286 -2.882 -11.501 1.00 94.81 157 ALA A O 1
ATOM 1224 N N . TYR A 1 158 ? 14.897 -0.884 -12.280 1.00 96.12 158 TYR A N 1
ATOM 1225 C CA . TYR A 1 158 ? 14.330 -0.123 -11.166 1.00 96.12 158 TYR A CA 1
ATOM 1226 C C . TYR A 1 158 ? 13.143 0.757 -11.568 1.00 96.12 158 TYR A C 1
ATOM 1228 O O . TYR A 1 158 ? 12.599 1.463 -10.716 1.00 96.12 158 TYR A O 1
ATOM 1236 N N . ALA A 1 159 ? 12.774 0.784 -12.849 1.00 94.81 159 ALA A N 1
ATOM 1237 C CA . ALA A 1 159 ? 11.735 1.679 -13.332 1.00 94.81 159 ALA A CA 1
ATOM 1238 C C . ALA A 1 159 ? 10.358 1.262 -12.810 1.00 94.81 159 ALA A C 1
ATOM 1240 O O . ALA A 1 159 ? 9.942 0.121 -12.969 1.00 94.81 159 ALA A O 1
ATOM 1241 N N . TYR A 1 160 ? 9.617 2.220 -12.259 1.00 95.44 160 TYR A N 1
ATOM 1242 C CA . TYR A 1 160 ? 8.192 2.056 -12.003 1.00 95.44 160 TYR A CA 1
ATOM 1243 C C . TYR A 1 160 ? 7.394 2.560 -13.206 1.00 95.44 160 TYR A C 1
ATOM 1245 O O . TYR A 1 160 ? 7.679 3.641 -13.730 1.00 95.44 160 TYR A O 1
ATOM 1253 N N . CYS A 1 161 ? 6.409 1.782 -13.668 1.00 93.25 161 CYS A N 1
ATOM 1254 C CA . CYS A 1 161 ? 5.508 2.156 -14.769 1.00 93.25 161 CYS A CA 1
ATOM 1255 C C . CYS A 1 161 ? 6.210 2.586 -16.078 1.00 93.25 161 CYS A C 1
ATOM 1257 O O . CYS A 1 161 ? 5.629 3.299 -16.902 1.00 93.25 161 CYS A O 1
ATOM 1259 N N . ALA A 1 162 ? 7.473 2.185 -16.270 1.00 90.81 162 ALA A N 1
ATOM 1260 C CA . ALA A 1 162 ? 8.356 2.701 -17.319 1.00 90.81 162 ALA A CA 1
ATOM 1261 C C . ALA A 1 162 ? 8.352 4.247 -17.414 1.00 90.81 162 ALA A C 1
ATOM 1263 O O . ALA A 1 162 ? 8.355 4.811 -18.506 1.00 90.81 162 ALA A O 1
ATOM 1264 N N . GLY A 1 163 ? 8.319 4.924 -16.259 1.00 91.81 163 GLY A N 1
ATOM 1265 C CA . GLY A 1 163 ? 8.371 6.384 -16.146 1.00 91.81 163 GLY A CA 1
ATOM 1266 C C . GLY A 1 163 ? 7.026 7.106 -16.270 1.00 91.81 163 GLY A C 1
ATOM 1267 O O . GLY A 1 163 ? 7.011 8.330 -16.194 1.00 91.81 163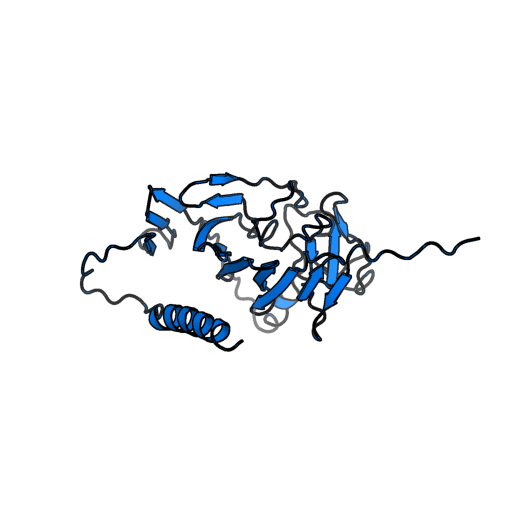 GLY A O 1
ATOM 1268 N N . ASP A 1 164 ? 5.909 6.387 -16.421 1.00 93.44 164 ASP A N 1
ATOM 1269 C CA . ASP A 1 164 ? 4.576 6.984 -16.590 1.00 93.44 164 ASP A CA 1
ATOM 1270 C C . ASP A 1 164 ? 3.565 6.517 -15.518 1.00 93.44 164 ASP A C 1
ATOM 1272 O O . ASP A 1 164 ? 2.634 5.758 -15.808 1.00 93.44 164 ASP A O 1
ATOM 1276 N N . PRO A 1 165 ? 3.735 6.938 -14.249 1.00 92.94 165 PRO A N 1
ATOM 1277 C CA . PRO A 1 165 ? 2.851 6.544 -13.148 1.00 92.94 165 PRO A CA 1
ATOM 1278 C C . PRO A 1 165 ? 1.453 7.188 -13.224 1.00 92.94 165 PRO A C 1
ATOM 1280 O O . PRO A 1 165 ? 0.512 6.708 -12.592 1.00 92.94 165 PRO A O 1
ATOM 1283 N N . VAL A 1 166 ? 1.281 8.241 -14.035 1.00 91.31 166 VAL A N 1
ATOM 1284 C CA . VAL A 1 166 ? -0.016 8.907 -14.237 1.00 91.31 166 VAL A CA 1
ATOM 1285 C C . VAL A 1 166 ? -0.936 8.063 -15.106 1.00 91.31 166 VAL A C 1
ATOM 1287 O O . VAL A 1 166 ? -2.126 7.996 -14.821 1.00 91.31 166 VAL A O 1
ATOM 1290 N N . ASN A 1 167 ? -0.411 7.326 -16.088 1.00 90.38 167 ASN A N 1
ATOM 1291 C CA . ASN A 1 167 ? -1.242 6.506 -16.981 1.00 90.38 167 ASN A CA 1
ATOM 1292 C C . ASN A 1 167 ? -1.179 5.001 -16.690 1.00 90.38 167 ASN A C 1
ATOM 1294 O O . ASN A 1 167 ? -1.991 4.241 -17.216 1.00 90.38 167 ASN A O 1
ATOM 1298 N N . ARG A 1 168 ? -0.233 4.547 -15.861 1.00 92.50 168 ARG A N 1
ATOM 1299 C CA . ARG A 1 168 ? -0.003 3.119 -15.593 1.00 92.50 168 ARG A CA 1
ATOM 1300 C C . ARG A 1 168 ? -0.004 2.803 -14.098 1.00 92.50 168 ARG A C 1
ATOM 1302 O O . ARG A 1 168 ? 0.051 3.708 -13.266 1.00 92.50 168 ARG A O 1
ATOM 1309 N N . THR A 1 169 ? -0.078 1.511 -13.798 1.00 91.81 169 THR A N 1
ATOM 1310 C CA . THR A 1 169 ? 0.007 0.926 -12.455 1.00 91.81 169 THR A CA 1
ATOM 1311 C C . THR A 1 169 ? 0.738 -0.406 -12.578 1.00 91.81 169 THR A C 1
ATOM 1313 O O . THR A 1 169 ? 0.522 -1.120 -13.556 1.00 91.81 169 THR A O 1
ATOM 1316 N N . ASP A 1 170 ? 1.571 -0.749 -11.600 1.00 93.44 170 ASP A N 1
ATOM 1317 C CA . ASP A 1 170 ? 2.246 -2.050 -11.509 1.00 93.44 170 ASP A CA 1
ATOM 1318 C C . ASP A 1 170 ? 1.905 -2.716 -10.164 1.00 93.44 170 ASP A C 1
ATOM 1320 O O . ASP A 1 170 ? 2.633 -2.527 -9.191 1.00 93.44 170 ASP A O 1
ATOM 1324 N N . PRO A 1 171 ? 0.793 -3.473 -10.084 1.00 91.25 171 PRO A N 1
ATOM 1325 C CA . PRO A 1 171 ? 0.377 -4.141 -8.845 1.00 91.25 171 PRO A CA 1
ATOM 1326 C C . PRO A 1 171 ? 1.340 -5.255 -8.419 1.00 91.25 171 PRO A C 1
ATOM 1328 O O . PRO A 1 171 ? 1.486 -5.558 -7.241 1.00 91.25 171 PRO A O 1
ATOM 1331 N N . THR A 1 172 ? 2.009 -5.878 -9.393 1.00 91.94 172 THR A N 1
ATOM 1332 C CA . THR A 1 172 ? 2.930 -7.003 -9.170 1.00 91.94 172 THR A CA 1
ATOM 1333 C C . THR A 1 172 ? 4.300 -6.559 -8.683 1.00 91.94 172 THR A C 1
ATOM 1335 O O . THR A 1 172 ? 5.091 -7.376 -8.226 1.00 91.94 172 THR A O 1
ATOM 1338 N N . GLY A 1 173 ? 4.605 -5.271 -8.839 1.00 91.12 173 GLY A N 1
ATOM 1339 C CA . GLY A 1 173 ? 5.961 -4.784 -8.751 1.00 91.12 173 GLY A CA 1
ATOM 1340 C C . GLY A 1 173 ? 6.880 -5.503 -9.731 1.00 91.12 173 GLY A C 1
ATOM 1341 O O . GLY A 1 173 ? 8.010 -5.726 -9.357 1.00 91.12 173 GLY A O 1
ATOM 1342 N N . HIS A 1 174 ? 6.457 -5.884 -10.935 1.00 90.88 174 HIS A N 1
ATOM 1343 C CA . HIS A 1 174 ? 7.310 -6.462 -11.992 1.00 90.88 174 HIS A CA 1
ATOM 1344 C C . HIS A 1 174 ? 7.146 -5.666 -13.282 1.00 90.88 174 HIS A C 1
ATOM 1346 O O . HIS A 1 174 ? 8.103 -5.217 -13.906 1.00 90.88 174 HIS A O 1
ATOM 1352 N N . SER A 1 175 ? 5.898 -5.483 -13.697 1.00 86.56 175 SER A N 1
ATOM 1353 C CA . SER A 1 175 ? 5.596 -4.706 -14.878 1.00 86.56 175 SER A CA 1
ATOM 1354 C C . SER A 1 175 ? 4.202 -4.118 -14.792 1.00 86.56 175 SER A C 1
ATOM 1356 O O . SER A 1 175 ? 3.268 -4.696 -14.241 1.00 86.56 175 SER A O 1
ATOM 1358 N N . TRP A 1 176 ? 4.033 -2.976 -15.444 1.00 82.25 176 TRP A N 1
ATOM 1359 C CA . TRP A 1 176 ? 2.708 -2.419 -15.695 1.00 82.25 176 TRP A CA 1
ATOM 1360 C C . TRP A 1 176 ? 1.921 -3.235 -16.738 1.00 82.25 176 TRP A C 1
ATOM 1362 O O . TRP A 1 176 ? 0.700 -3.100 -16.857 1.00 82.25 176 TRP A O 1
ATOM 1372 N N . LEU A 1 177 ? 2.611 -4.082 -17.512 1.00 75.75 177 LEU A N 1
ATOM 1373 C CA . LEU A 1 177 ? 2.003 -5.036 -18.430 1.00 75.75 177 LEU A CA 1
ATOM 1374 C C . LEU A 1 177 ? 1.400 -6.177 -17.601 1.00 75.75 177 LEU A C 1
ATOM 1376 O O . LEU A 1 177 ? 2.088 -7.094 -17.171 1.00 75.75 177 LEU A O 1
ATOM 1380 N N . SER A 1 178 ? 0.096 -6.098 -17.337 1.00 56.88 178 SER A N 1
ATOM 1381 C CA . SER A 1 178 ? -0.624 -7.111 -16.559 1.00 56.88 178 SER A CA 1
ATOM 1382 C C . SER A 1 178 ? -0.523 -8.497 -17.216 1.00 56.88 178 SER A C 1
ATOM 1384 O O . SER A 1 178 ? -1.232 -8.782 -18.184 1.00 56.88 178 SER A O 1
ATOM 1386 N N . LEU A 1 179 ? 0.308 -9.382 -16.659 1.00 48.31 179 LEU A N 1
ATOM 1387 C CA . LEU A 1 179 ? 0.435 -10.776 -17.107 1.00 48.31 179 LEU A CA 1
ATOM 1388 C C . LEU A 1 179 ? -0.880 -11.563 -17.007 1.00 48.31 179 LEU A C 1
ATOM 1390 O O . LEU A 1 179 ? -1.162 -12.431 -17.833 1.00 48.31 179 LEU A O 1
ATOM 1394 N N . PHE A 1 180 ? -1.750 -11.204 -16.061 1.00 43.75 180 PHE A N 1
ATOM 1395 C CA . PHE A 1 180 ? -3.033 -11.878 -15.847 1.00 43.75 180 PHE A CA 1
ATOM 1396 C C . PHE A 1 180 ? -4.134 -11.498 -16.850 1.00 43.75 180 PHE A C 1
ATOM 1398 O O . PHE A 1 180 ? -5.174 -12.150 -16.884 1.00 43.75 180 PHE A O 1
ATOM 1405 N N . LYS A 1 181 ? -3.912 -10.517 -17.737 1.00 45.06 181 LYS A N 1
ATOM 1406 C CA . LYS A 1 181 ? -4.803 -10.287 -18.895 1.00 45.06 181 LYS A CA 1
ATOM 1407 C C . LYS A 1 181 ? -4.477 -11.187 -20.099 1.00 45.06 181 LYS A C 1
ATOM 1409 O O . LYS A 1 181 ? -5.210 -11.157 -21.088 1.00 45.06 181 LYS A O 1
ATOM 1414 N N . GLY A 1 182 ? -3.390 -11.966 -20.043 1.00 38.53 182 GLY A N 1
ATOM 1415 C CA . GLY A 1 182 ? -2.787 -12.617 -21.212 1.00 38.53 182 GLY A CA 1
ATOM 1416 C C . GLY A 1 182 ? -3.197 -14.065 -21.504 1.00 38.53 182 GLY A C 1
ATOM 1417 O O . GLY A 1 182 ? -3.132 -14.471 -22.660 1.00 38.53 182 GLY A O 1
ATOM 1418 N N . ILE A 1 183 ? -3.658 -14.848 -20.523 1.00 41.25 183 ILE A N 1
ATOM 1419 C CA . ILE A 1 183 ? -3.850 -16.306 -20.716 1.00 41.25 183 ILE A CA 1
ATOM 1420 C C . ILE A 1 183 ? -5.212 -16.644 -21.372 1.00 41.25 183 ILE A C 1
ATOM 1422 O O . ILE A 1 183 ? -5.399 -17.727 -21.916 1.00 41.25 183 ILE A O 1
ATOM 1426 N N . GLY A 1 184 ? -6.155 -15.695 -21.421 1.00 39.53 184 GLY A N 1
ATOM 1427 C CA . GLY A 1 184 ? -7.481 -15.885 -22.032 1.00 39.53 184 GLY A CA 1
ATOM 1428 C C . GLY A 1 184 ? -7.597 -15.577 -23.535 1.00 39.53 184 GLY A C 1
ATOM 1429 O O . GLY A 1 184 ? -8.676 -15.738 -24.093 1.00 39.53 184 GLY A O 1
ATOM 1430 N N . ASN A 1 185 ? -6.533 -15.123 -24.211 1.00 38.66 185 ASN A N 1
ATOM 1431 C CA . ASN A 1 185 ? -6.643 -14.501 -25.546 1.00 38.66 185 ASN A CA 1
ATOM 1432 C C . ASN A 1 185 ? -6.210 -15.379 -26.741 1.00 38.66 185 ASN A C 1
ATOM 1434 O O . ASN A 1 185 ? -5.968 -14.849 -27.825 1.00 38.66 185 ASN A O 1
ATOM 1438 N N . ILE A 1 186 ? -6.134 -16.707 -26.592 1.00 45.69 186 ILE A N 1
ATOM 1439 C CA . ILE A 1 186 ? -5.701 -17.607 -27.686 1.00 45.69 186 ILE A CA 1
ATOM 1440 C C . ILE A 1 186 ? -6.841 -17.956 -28.672 1.00 45.69 186 ILE A C 1
ATOM 1442 O O . ILE A 1 186 ? -6.566 -18.354 -29.800 1.00 45.69 186 ILE A O 1
ATOM 1446 N N . PHE A 1 187 ? -8.114 -17.706 -28.342 1.00 40.03 187 PHE A N 1
ATOM 1447 C CA . PHE A 1 187 ? -9.231 -17.914 -29.276 1.00 40.03 187 PHE A CA 1
ATOM 1448 C C . PHE A 1 187 ? -10.067 -16.645 -29.468 1.00 40.03 187 PHE A C 1
ATOM 1450 O O . PHE A 1 187 ? -10.864 -16.279 -28.614 1.00 40.03 187 PHE A O 1
ATOM 1457 N N . GLY A 1 188 ? -9.906 -16.005 -30.631 1.00 38.47 188 GLY A N 1
ATOM 1458 C CA . GLY A 1 188 ? -10.877 -15.067 -31.201 1.00 38.47 188 GLY A CA 1
ATOM 1459 C C . GLY A 1 188 ? -11.018 -13.731 -30.469 1.00 38.47 188 GLY A C 1
ATOM 1460 O O . GLY A 1 188 ? -11.793 -13.587 -29.529 1.00 38.47 188 GLY A O 1
ATOM 1461 N N . ARG A 1 189 ? -10.347 -12.694 -30.987 1.00 39.38 189 ARG A N 1
ATOM 1462 C CA . ARG A 1 189 ? -10.647 -11.294 -30.653 1.00 39.38 189 ARG A CA 1
ATOM 1463 C C . ARG A 1 189 ? -12.109 -10.985 -30.989 1.00 39.38 189 ARG A C 1
ATOM 1465 O O . ARG A 1 189 ? -12.422 -10.607 -32.113 1.00 39.38 189 ARG A O 1
ATOM 1472 N N . THR A 1 190 ? -12.987 -11.056 -29.997 1.00 36.50 190 THR A N 1
ATOM 1473 C CA . THR A 1 190 ? -14.165 -10.189 -29.995 1.00 36.50 190 THR A CA 1
ATOM 1474 C C . THR A 1 190 ? -13.682 -8.868 -29.404 1.00 36.50 190 THR A C 1
ATOM 1476 O O . THR A 1 190 ? -13.126 -8.895 -28.304 1.00 36.50 190 THR A O 1
ATOM 1479 N N . PRO A 1 191 ? -13.792 -7.721 -30.098 1.00 32.19 191 PRO A N 1
ATOM 1480 C CA . PRO A 1 191 ? -13.415 -6.447 -29.508 1.00 32.19 191 PRO A CA 1
ATOM 1481 C C . PRO A 1 191 ? -14.231 -6.277 -28.228 1.00 32.19 191 PRO A C 1
ATOM 1483 O O . PRO A 1 191 ? -15.455 -6.144 -28.271 1.00 32.19 191 PRO A O 1
ATOM 1486 N N . SER A 1 192 ? -13.551 -6.336 -27.081 1.00 34.84 192 SER A N 1
ATOM 1487 C CA . SER A 1 192 ? -14.134 -5.921 -25.815 1.00 34.84 192 SER A CA 1
ATOM 1488 C C . SER A 1 192 ? -14.628 -4.507 -26.046 1.00 34.84 192 SER A C 1
ATOM 1490 O O . SER A 1 192 ? -13.822 -3.607 -26.288 1.00 34.84 192 SER A O 1
ATOM 1492 N N . LYS A 1 193 ? -15.949 -4.308 -26.018 1.00 27.42 193 LYS A N 1
ATOM 1493 C CA . LYS A 1 193 ? -16.512 -2.968 -25.915 1.00 27.42 193 LYS A CA 1
ATOM 1494 C C . LYS A 1 193 ? -15.790 -2.319 -24.747 1.00 27.42 193 LYS A C 1
ATOM 1496 O O . LYS A 1 193 ? -15.909 -2.800 -23.623 1.00 27.42 193 LYS A O 1
ATOM 1501 N N . THR A 1 194 ? -15.012 -1.280 -25.021 1.00 26.08 194 THR A N 1
ATOM 1502 C CA . THR A 1 194 ? -14.530 -0.366 -23.999 1.00 26.08 194 THR A CA 1
ATOM 1503 C C . THR A 1 194 ? -15.775 0.106 -23.267 1.00 26.08 194 THR A C 1
ATOM 1505 O O . THR A 1 194 ? -16.515 0.955 -23.764 1.00 26.08 194 THR A O 1
ATOM 1508 N N . PHE A 1 195 ? -16.079 -0.504 -22.125 1.00 31.27 195 PHE A N 1
ATOM 1509 C CA . PHE A 1 195 ? -17.005 0.094 -21.192 1.00 31.27 195 PHE A CA 1
ATOM 1510 C C . PHE A 1 195 ? -16.259 1.316 -20.668 1.00 31.27 195 PHE A C 1
ATOM 1512 O O . PHE A 1 195 ? -15.476 1.242 -19.727 1.00 31.27 195 PHE A O 1
ATOM 1519 N N . SER A 1 196 ? -16.459 2.446 -21.351 1.00 33.59 196 SER A N 1
ATOM 1520 C CA . SER A 1 196 ? -16.369 3.757 -20.726 1.00 33.59 196 SER A CA 1
ATOM 1521 C C . SER A 1 196 ? -17.431 3.747 -19.640 1.00 33.59 196 SER A C 1
ATOM 1523 O O . SER A 1 196 ? -18.597 4.091 -19.844 1.00 33.59 196 SER A O 1
ATOM 1525 N N . THR A 1 197 ? -17.056 3.212 -18.490 1.00 33.62 197 THR A N 1
ATOM 1526 C CA . THR A 1 197 ? -17.873 3.314 -17.306 1.00 33.62 197 THR A CA 1
ATOM 1527 C C . THR A 1 197 ? -17.442 4.606 -16.649 1.00 33.62 197 THR A C 1
ATOM 1529 O O . THR A 1 197 ? -16.568 4.633 -15.795 1.00 33.62 197 THR A O 1
ATOM 1532 N N . ASN A 1 198 ? -18.100 5.693 -17.057 1.00 30.06 198 ASN A N 1
ATOM 1533 C CA . ASN A 1 198 ? -18.320 6.886 -16.237 1.00 30.06 198 ASN A CA 1
ATOM 1534 C C . ASN A 1 198 ? -19.133 6.504 -14.972 1.00 30.06 198 ASN A C 1
ATOM 1536 O O . ASN A 1 198 ? -20.192 7.064 -14.687 1.00 30.06 198 ASN A O 1
ATOM 1540 N N . GLN A 1 199 ? -18.694 5.464 -14.261 1.00 39.91 199 GLN A N 1
ATOM 1541 C CA . GLN A 1 199 ? -19.255 4.956 -13.021 1.00 39.91 199 GLN A CA 1
ATOM 1542 C C . GLN A 1 199 ? -18.433 5.553 -11.894 1.00 39.91 199 GLN A C 1
ATOM 1544 O O . GLN A 1 199 ? -17.526 4.939 -11.349 1.00 39.91 199 GLN A O 1
ATOM 1549 N N . TYR A 1 200 ? -18.752 6.793 -11.565 1.00 34.28 200 TYR A N 1
ATOM 1550 C CA . TYR A 1 200 ? -18.283 7.407 -10.335 1.00 34.28 200 TYR A CA 1
ATOM 1551 C C . TYR A 1 200 ? -19.324 7.108 -9.254 1.00 34.28 200 TYR A C 1
ATOM 1553 O O . TYR A 1 200 ? -20.530 7.277 -9.473 1.00 34.28 200 TYR A O 1
ATOM 1561 N N . PHE A 1 201 ? -18.868 6.648 -8.094 1.00 36.78 201 PHE A N 1
ATOM 1562 C CA . PHE A 1 201 ? -19.706 6.476 -6.914 1.00 36.78 201 PHE A CA 1
ATOM 1563 C C . PHE A 1 201 ? -19.883 7.846 -6.258 1.00 36.78 201 PHE A C 1
ATOM 1565 O O . PHE A 1 201 ? -18.910 8.469 -5.839 1.00 36.78 201 PHE A O 1
ATOM 1572 N N . LYS A 1 202 ? -21.120 8.347 -6.172 1.00 37.94 202 LYS A N 1
ATOM 1573 C CA . LYS A 1 202 ? -21.404 9.573 -5.415 1.00 37.94 202 LYS A CA 1
ATOM 1574 C C . LYS A 1 202 ? -21.841 9.186 -4.011 1.00 37.94 202 LYS A C 1
ATOM 1576 O O . LYS A 1 202 ? -22.959 8.703 -3.821 1.00 37.94 202 LYS A O 1
ATOM 1581 N N . VAL A 1 203 ? -20.970 9.424 -3.037 1.00 38.53 203 VAL A N 1
ATOM 1582 C CA . VAL A 1 203 ? -21.294 9.289 -1.616 1.00 38.53 203 VAL A CA 1
ATOM 1583 C C . VAL A 1 203 ? -21.902 10.604 -1.132 1.00 38.53 203 VAL A C 1
ATOM 1585 O O . VAL A 1 203 ? -21.297 11.665 -1.257 1.00 38.53 203 VAL A O 1
ATOM 1588 N N . VAL A 1 204 ? -23.128 10.553 -0.611 1.00 39.22 204 VAL A N 1
ATOM 1589 C CA . VAL A 1 204 ? -23.780 11.698 0.041 1.00 39.22 204 VAL A CA 1
ATOM 1590 C C . VAL A 1 204 ? -24.004 11.339 1.502 1.00 39.22 204 VAL A C 1
ATOM 1592 O O . VAL A 1 204 ? -24.840 10.487 1.804 1.00 39.22 204 VAL A O 1
ATOM 1595 N N . ALA A 1 205 ? -23.270 11.995 2.397 1.00 34.97 205 ALA A N 1
ATOM 1596 C CA . ALA A 1 205 ? -23.429 11.849 3.838 1.00 34.97 205 ALA A CA 1
ATOM 1597 C C . ALA A 1 205 ? -24.308 12.976 4.411 1.00 34.97 205 ALA A C 1
ATOM 1599 O O . ALA A 1 205 ? -24.172 14.144 4.038 1.00 34.97 205 ALA A O 1
ATOM 1600 N N . ARG A 1 206 ? -25.226 12.632 5.321 1.00 34.59 206 ARG A N 1
ATOM 1601 C CA . ARG A 1 206 ? -25.961 13.581 6.175 1.00 34.59 206 ARG A CA 1
ATOM 1602 C C . ARG A 1 206 ? -26.037 13.027 7.592 1.00 34.59 206 ARG A C 1
ATOM 1604 O O . ARG A 1 206 ? -26.779 12.072 7.799 1.00 34.59 206 ARG A O 1
ATOM 1611 N N . LYS A 1 207 ? -25.345 13.681 8.534 1.00 42.00 207 LYS A N 1
ATOM 1612 C CA . LYS A 1 207 ? -25.276 13.402 9.985 1.00 42.00 207 LYS A CA 1
ATOM 1613 C C . LYS A 1 207 ? -25.095 11.915 10.353 1.00 42.00 207 LYS A C 1
ATOM 1615 O O . LYS A 1 207 ? -23.998 11.544 10.725 1.00 42.00 207 LYS A O 1
ATOM 1620 N N . ASN A 1 208 ? -26.122 11.074 10.192 1.00 35.28 208 ASN A N 1
ATOM 1621 C CA . ASN A 1 208 ? -26.132 9.660 10.604 1.00 35.28 208 ASN A CA 1
ATOM 1622 C C . ASN A 1 208 ? -26.415 8.673 9.449 1.00 35.28 208 ASN A C 1
ATOM 1624 O O . ASN A 1 208 ? -26.582 7.479 9.672 1.00 35.28 208 ASN A O 1
ATOM 1628 N N . ASN A 1 209 ? -26.524 9.157 8.209 1.00 34.59 209 ASN A N 1
ATOM 1629 C CA . ASN A 1 209 ? -26.801 8.323 7.043 1.00 34.59 209 ASN A CA 1
ATOM 1630 C C . ASN A 1 209 ? -25.808 8.610 5.928 1.00 34.59 209 ASN A C 1
ATOM 1632 O O . ASN A 1 209 ? -25.601 9.772 5.557 1.00 34.59 209 ASN A O 1
ATOM 1636 N N . ALA A 1 210 ? -25.273 7.545 5.340 1.00 34.78 210 ALA A N 1
ATOM 1637 C CA . ALA A 1 210 ? -24.508 7.634 4.115 1.00 34.78 210 ALA A CA 1
ATOM 1638 C C . ALA A 1 210 ? -25.231 6.906 2.984 1.00 34.78 210 ALA A C 1
ATOM 1640 O O . ALA A 1 210 ? -25.665 5.759 3.106 1.00 34.78 210 ALA A O 1
ATOM 1641 N N . LYS A 1 211 ? -25.382 7.615 1.867 1.00 42.03 211 LYS A N 1
ATOM 1642 C CA . LYS A 1 211 ? -25.995 7.091 0.654 1.00 42.03 211 LYS A CA 1
ATOM 1643 C C . LYS A 1 211 ? -24.916 6.904 -0.396 1.00 42.03 211 LYS A C 1
ATOM 1645 O O . LYS A 1 211 ? -24.308 7.887 -0.819 1.00 42.03 211 LYS A O 1
ATOM 1650 N N . ILE A 1 212 ? -24.739 5.669 -0.851 1.00 40.84 212 ILE A N 1
ATOM 1651 C CA . ILE A 1 212 ? -23.890 5.359 -2.000 1.00 40.84 212 ILE A CA 1
ATOM 1652 C C . ILE A 1 212 ? -24.793 5.340 -3.232 1.00 40.84 212 ILE A C 1
ATOM 1654 O O . ILE A 1 212 ? -25.742 4.558 -3.321 1.00 40.84 212 ILE A O 1
ATOM 1658 N N . ILE A 1 213 ? -24.541 6.259 -4.162 1.00 45.41 213 ILE A N 1
ATOM 1659 C CA . ILE A 1 213 ? -25.244 6.333 -5.441 1.00 45.41 213 ILE A CA 1
ATOM 1660 C C . ILE A 1 213 ? -24.308 5.785 -6.512 1.00 45.41 213 ILE A C 1
ATOM 1662 O O . ILE A 1 213 ? -23.271 6.386 -6.794 1.00 45.41 213 ILE A O 1
ATOM 1666 N N . THR A 1 214 ? -24.695 4.667 -7.120 1.00 38.41 214 THR A N 1
ATOM 1667 C CA . THR A 1 214 ? -24.017 4.097 -8.285 1.00 38.41 214 THR A CA 1
ATOM 1668 C C . THR A 1 214 ? -24.784 4.504 -9.544 1.00 38.41 214 THR A C 1
ATOM 1670 O O . THR A 1 214 ? -26.005 4.355 -9.626 1.00 38.41 214 THR A O 1
ATOM 1673 N N . ASN A 1 215 ? -24.101 5.062 -10.546 1.00 38.31 215 ASN A N 1
ATOM 1674 C CA . ASN A 1 215 ? -24.726 5.299 -11.849 1.00 38.31 215 ASN A CA 1
ATOM 1675 C C . ASN A 1 215 ? -24.657 4.013 -12.685 1.00 38.31 215 ASN A C 1
ATOM 1677 O O . ASN A 1 215 ? -23.726 3.801 -13.460 1.00 38.31 215 ASN A O 1
ATOM 1681 N N . VAL A 1 216 ? -25.655 3.138 -12.549 1.00 39.72 216 VAL A N 1
ATOM 1682 C CA . VAL A 1 216 ? -25.820 1.966 -13.425 1.00 39.72 216 VAL A CA 1
ATOM 1683 C C . VAL A 1 216 ? -26.767 2.323 -14.576 1.00 39.72 216 VAL A C 1
ATOM 1685 O O . VAL A 1 216 ? -27.951 2.018 -14.544 1.00 39.72 216 VAL A O 1
ATOM 1688 N N . LYS A 1 217 ? -26.222 2.965 -15.623 1.00 32.06 217 LYS A N 1
ATOM 1689 C CA . LYS A 1 217 ? -26.921 3.401 -16.858 1.00 32.06 217 LYS A CA 1
ATOM 1690 C C . LYS A 1 217 ? -28.120 4.363 -16.639 1.00 32.06 217 LYS A C 1
ATOM 1692 O O . LYS A 1 217 ? -28.730 4.397 -15.571 1.00 32.06 217 LYS A O 1
ATOM 1697 N N . PRO A 1 218 ? -28.506 5.169 -17.650 1.00 29.59 218 PRO A N 1
ATOM 1698 C CA . PRO A 1 218 ? -29.689 6.020 -17.545 1.00 29.59 218 PRO A CA 1
ATOM 1699 C C . PRO A 1 218 ? -30.924 5.123 -17.374 1.00 29.59 218 PRO A C 1
ATOM 1701 O O . PRO A 1 218 ? -31.247 4.343 -18.266 1.00 29.59 218 PRO A O 1
ATOM 1704 N N . GLY A 1 219 ? -31.577 5.183 -16.210 1.00 34.97 219 GLY A N 1
ATOM 1705 C CA . GLY A 1 219 ? -32.836 4.475 -15.939 1.00 34.97 219 GLY A CA 1
ATOM 1706 C C . GLY A 1 219 ? -32.808 3.391 -14.853 1.00 34.97 219 GLY A C 1
ATOM 1707 O O . GLY A 1 219 ? -33.881 2.927 -14.474 1.00 34.97 219 GLY A O 1
ATOM 1708 N N . LYS A 1 220 ? -31.646 3.004 -14.300 1.00 34.53 220 LYS A N 1
ATOM 1709 C CA . LYS A 1 220 ? -31.565 2.072 -13.154 1.00 34.53 220 LYS A CA 1
ATOM 1710 C C . LYS A 1 220 ? -30.551 2.542 -12.107 1.00 34.53 220 LYS A C 1
ATOM 1712 O O . LYS A 1 220 ? -29.449 2.027 -12.005 1.00 34.53 220 LYS A O 1
ATOM 1717 N N . SER A 1 221 ? -30.926 3.526 -11.292 1.00 35.28 221 SER A N 1
ATO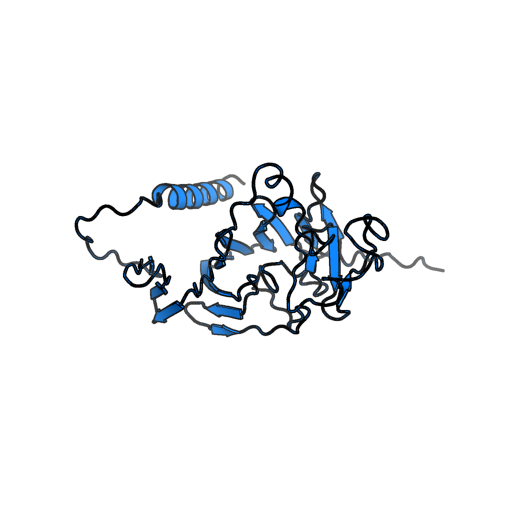M 1718 C CA . SER A 1 221 ? -30.168 3.830 -10.072 1.00 35.28 221 SER A CA 1
ATOM 1719 C C . SER A 1 221 ? -30.528 2.815 -8.982 1.00 35.28 221 SER A C 1
ATOM 1721 O O . SER A 1 221 ? -31.663 2.838 -8.494 1.00 35.28 221 SER A O 1
ATOM 1723 N N . GLU A 1 222 ? -29.590 1.965 -8.576 1.00 37.09 222 GLU A N 1
ATOM 1724 C CA . GLU A 1 222 ? -29.716 1.185 -7.341 1.00 37.09 222 GLU A CA 1
ATOM 1725 C C . GLU A 1 222 ? -29.283 2.059 -6.158 1.00 37.09 222 GLU A C 1
ATOM 1727 O O . GLU A 1 222 ? -28.319 2.823 -6.237 1.00 37.09 222 GLU A O 1
ATOM 1732 N N . ARG A 1 223 ? -30.072 2.041 -5.079 1.00 35.53 223 ARG A N 1
ATOM 1733 C CA . ARG A 1 223 ? -29.837 2.863 -3.888 1.00 35.53 223 ARG A CA 1
ATOM 1734 C C . ARG A 1 223 ? -29.412 1.944 -2.757 1.00 35.53 223 ARG A C 1
ATOM 1736 O O . ARG A 1 223 ? -30.232 1.165 -2.284 1.00 35.53 223 ARG A O 1
ATOM 1743 N N . PHE A 1 224 ? -28.175 2.093 -2.301 1.00 36.50 224 PHE A N 1
ATOM 1744 C CA . PHE A 1 224 ? -27.679 1.411 -1.111 1.00 36.50 224 PHE A CA 1
ATOM 1745 C C . PHE A 1 224 ? -27.691 2.396 0.059 1.00 36.50 224 PHE A C 1
ATOM 1747 O O . PHE 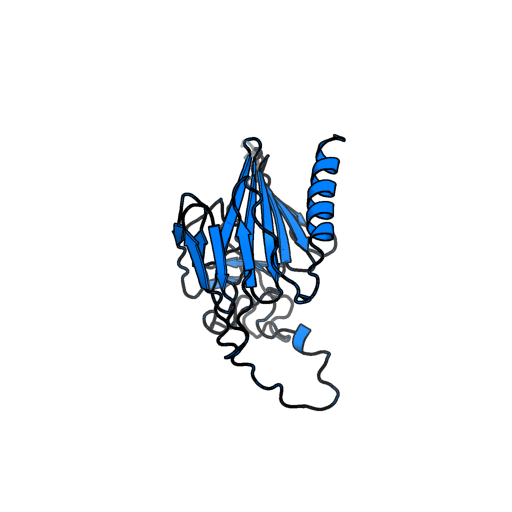A 1 224 ? -27.201 3.526 -0.055 1.00 36.50 224 PHE A O 1
ATOM 1754 N N . TYR A 1 225 ? -28.309 1.980 1.162 1.00 32.88 225 TYR A N 1
ATOM 1755 C CA . TYR A 1 225 ? -28.383 2.743 2.403 1.00 32.88 225 TYR A CA 1
ATOM 1756 C C . TYR A 1 225 ? -27.500 2.049 3.435 1.00 32.88 225 TYR A C 1
ATOM 1758 O O . TYR A 1 225 ? -27.707 0.871 3.713 1.00 32.88 225 TYR A O 1
ATOM 1766 N N . VAL A 1 226 ? -26.540 2.780 4.000 1.00 34.34 226 VAL A N 1
ATOM 1767 C CA . VAL A 1 226 ? -25.785 2.336 5.176 1.00 34.34 226 VAL A CA 1
ATOM 1768 C C . VAL A 1 226 ? -26.186 3.261 6.322 1.00 34.34 226 VAL A C 1
ATOM 1770 O O . VAL A 1 226 ? -25.979 4.476 6.243 1.00 34.34 226 VAL A O 1
ATOM 1773 N N . ASN A 1 227 ? -26.852 2.698 7.331 1.00 30.73 227 ASN A N 1
ATOM 1774 C CA . ASN A 1 227 ? -27.369 3.431 8.485 1.00 30.73 227 ASN A CA 1
ATOM 1775 C C . ASN A 1 227 ? -26.396 3.275 9.661 1.00 30.73 227 ASN A C 1
ATOM 1777 O O . ASN A 1 227 ? -26.063 2.150 10.033 1.00 30.73 227 ASN A O 1
ATOM 1781 N N . TYR A 1 228 ? -25.953 4.392 10.236 1.00 29.70 228 TYR A N 1
ATOM 1782 C CA . TYR A 1 228 ? -25.083 4.418 11.410 1.00 29.70 228 TYR A CA 1
ATOM 1783 C C . TYR A 1 228 ? -25.909 4.866 12.619 1.00 29.70 228 TYR A C 1
ATOM 1785 O O . TYR A 1 228 ? -25.989 6.053 12.934 1.00 29.70 228 TYR A O 1
ATOM 1793 N N . GLY A 1 229 ? -26.574 3.911 13.274 1.00 28.19 229 GLY A N 1
ATOM 1794 C CA . GLY A 1 229 ? -27.273 4.144 14.539 1.00 28.19 229 GLY A CA 1
ATOM 1795 C C . GLY A 1 229 ? -28.533 3.302 14.730 1.00 28.19 229 GLY A C 1
ATOM 1796 O O . GLY A 1 229 ? -29.275 3.025 13.788 1.00 28.19 229 GLY A O 1
ATOM 1797 N N . GLU A 1 230 ? -28.776 2.910 15.981 1.00 33.53 230 GLU A N 1
ATOM 1798 C CA . GLU A 1 230 ? -29.953 2.165 16.432 1.00 33.53 230 GLU A CA 1
ATOM 1799 C C . GLU A 1 230 ? -31.246 2.943 16.148 1.00 33.53 230 GLU A C 1
ATOM 1801 O O . GLU A 1 230 ? -31.626 3.848 16.890 1.00 33.53 230 GLU A O 1
ATOM 1806 N N . ARG A 1 231 ? -31.940 2.594 15.064 1.00 27.59 231 ARG A N 1
ATOM 1807 C CA . ARG A 1 231 ? -33.401 2.691 14.958 1.00 27.59 231 ARG A CA 1
ATOM 1808 C C . ARG A 1 231 ? -33.878 1.898 13.751 1.00 27.59 231 ARG A C 1
ATOM 1810 O O . ARG A 1 231 ? -33.650 2.271 12.602 1.00 27.59 231 ARG A O 1
ATOM 1817 N N . GLU A 1 232 ? -34.562 0.803 14.044 1.00 37.81 232 GLU A N 1
ATOM 1818 C CA . GLU A 1 232 ? -35.383 0.069 13.094 1.00 37.81 232 GLU A CA 1
ATOM 1819 C C . GLU A 1 232 ? -36.508 0.988 12.599 1.00 37.81 232 GLU A C 1
ATOM 1821 O O . GLU A 1 232 ? -37.291 1.490 13.406 1.00 37.81 232 GLU A O 1
ATOM 1826 N N . ILE A 1 233 ? -36.602 1.235 11.287 1.00 27.05 233 ILE A N 1
ATOM 1827 C CA . ILE A 1 233 ? -37.852 1.736 10.708 1.00 27.05 233 ILE A CA 1
ATOM 1828 C C . ILE A 1 233 ? -38.043 1.333 9.238 1.00 27.05 233 ILE A C 1
ATOM 1830 O O . ILE A 1 233 ? -37.363 1.818 8.338 1.00 27.05 233 ILE A O 1
ATOM 1834 N N . ALA A 1 234 ? -39.108 0.544 9.061 1.00 26.06 234 ALA A N 1
ATOM 1835 C CA . ALA A 1 234 ? -40.054 0.496 7.944 1.00 26.06 234 ALA A CA 1
ATOM 1836 C C . ALA A 1 234 ? -39.796 -0.454 6.752 1.00 26.06 234 ALA A C 1
ATOM 1838 O O . ALA A 1 234 ? -38.942 -0.245 5.893 1.00 26.06 234 ALA A O 1
ATOM 1839 N N . LYS A 1 235 ? -40.704 -1.444 6.676 1.00 39.53 235 LYS A N 1
ATOM 1840 C CA . LYS A 1 235 ? -41.090 -2.282 5.527 1.00 39.53 235 LYS A CA 1
ATOM 1841 C C . LYS A 1 235 ? -40.936 -1.554 4.181 1.00 39.53 235 LYS A C 1
ATOM 1843 O O . LYS A 1 235 ? -41.673 -0.610 3.901 1.00 39.53 235 LYS A O 1
ATOM 1848 N N . LEU A 1 236 ? -40.056 -2.057 3.315 1.00 28.70 236 LEU A N 1
ATOM 1849 C CA . LEU A 1 236 ? -39.963 -1.658 1.908 1.00 28.70 236 LEU A CA 1
ATOM 1850 C C . LEU A 1 236 ? -40.641 -2.716 1.027 1.00 28.70 236 LEU A C 1
ATOM 1852 O O . LEU A 1 236 ? -40.346 -3.904 1.111 1.00 28.70 236 LEU A O 1
ATOM 1856 N N . GLY A 1 237 ? -41.620 -2.252 0.249 1.00 25.77 237 GLY A N 1
ATOM 1857 C CA . GLY A 1 237 ? -42.602 -3.064 -0.462 1.00 25.77 237 GLY A CA 1
ATOM 1858 C C . GLY A 1 237 ? -42.059 -3.983 -1.558 1.00 25.77 237 GLY A C 1
ATOM 1859 O O . GLY A 1 237 ? -40.995 -3.771 -2.134 1.00 25.77 237 GLY A O 1
ATOM 1860 N N . ASN A 1 238 ? -42.888 -4.989 -1.846 1.00 32.19 238 ASN A N 1
ATOM 1861 C CA . ASN A 1 238 ? -42.766 -6.052 -2.842 1.00 32.19 238 ASN A CA 1
ATOM 1862 C C . ASN A 1 238 ? -42.162 -5.622 -4.192 1.00 32.19 238 ASN A C 1
ATOM 1864 O O . ASN A 1 238 ? -42.902 -5.366 -5.139 1.00 32.19 238 ASN A O 1
ATOM 1868 N N . LYS A 1 239 ? -40.835 -5.649 -4.334 1.00 31.27 239 LYS A N 1
ATOM 1869 C CA . LYS A 1 239 ? -40.166 -6.025 -5.589 1.00 31.27 239 LYS A CA 1
ATOM 1870 C C . LYS A 1 239 ? -38.875 -6.758 -5.249 1.00 31.27 239 LYS A C 1
ATOM 1872 O O . LYS A 1 239 ? -38.014 -6.209 -4.570 1.00 31.27 239 LYS A O 1
ATOM 1877 N N . ALA A 1 240 ? -38.782 -8.000 -5.715 1.00 32.62 240 ALA A N 1
ATOM 1878 C CA . ALA A 1 240 ? -37.624 -8.865 -5.553 1.00 32.62 240 ALA A CA 1
ATOM 1879 C C . ALA A 1 240 ? -36.343 -8.150 -6.022 1.00 32.62 240 ALA A C 1
ATOM 1881 O O . ALA A 1 240 ? -36.201 -7.817 -7.197 1.00 32.62 240 ALA A O 1
ATOM 1882 N N . GLN A 1 241 ? -35.449 -7.883 -5.072 1.00 31.83 241 GLN A N 1
ATOM 1883 C CA . GLN A 1 241 ? -34.063 -7.467 -5.288 1.00 31.83 241 GLN A CA 1
ATOM 1884 C C . GLN A 1 241 ? -33.194 -8.733 -5.404 1.00 31.83 241 GLN A C 1
ATOM 1886 O O . GLN A 1 241 ? -33.541 -9.747 -4.785 1.00 31.83 241 GLN A O 1
ATOM 1891 N N . PRO A 1 242 ? -32.073 -8.717 -6.147 1.00 27.84 242 PRO A N 1
ATOM 1892 C CA . PRO A 1 242 ? -31.074 -9.772 -6.026 1.00 27.84 242 PRO A CA 1
ATOM 1893 C C . PRO A 1 242 ? -30.572 -9.783 -4.576 1.00 27.84 242 PRO A C 1
ATOM 1895 O O . PRO A 1 242 ? -30.102 -8.768 -4.063 1.00 27.84 242 PRO A O 1
ATOM 1898 N N . LYS A 1 243 ? -30.747 -10.918 -3.890 1.00 29.67 243 LYS A N 1
ATOM 1899 C CA . LYS A 1 243 ? -30.278 -11.128 -2.517 1.00 29.67 243 LYS A CA 1
ATOM 1900 C C . LYS A 1 243 ? -28.752 -11.005 -2.496 1.00 29.67 243 LYS A C 1
ATOM 1902 O O . LYS A 1 243 ? -28.061 -11.964 -2.819 1.00 29.67 243 LYS A O 1
ATOM 1907 N N . LEU A 1 244 ? -28.227 -9.853 -2.085 1.00 36.75 244 LEU A N 1
ATOM 1908 C CA . LEU A 1 244 ? -26.986 -9.862 -1.319 1.00 36.75 244 LEU A CA 1
ATOM 1909 C C . LEU A 1 244 ? -27.375 -10.472 0.029 1.00 36.75 244 LEU A C 1
ATOM 1911 O O . LEU A 1 244 ? -28.260 -9.937 0.703 1.00 36.75 244 LEU A O 1
ATOM 1915 N N . ASN A 1 245 ? -26.837 -11.644 0.350 1.00 34.06 245 ASN A N 1
ATOM 1916 C CA . ASN A 1 245 ? -27.252 -12.399 1.522 1.00 34.06 245 ASN A CA 1
ATOM 1917 C C . ASN A 1 245 ? -26.715 -11.683 2.772 1.00 34.06 245 ASN A C 1
ATOM 1919 O O . ASN A 1 245 ? -25.590 -11.903 3.202 1.00 34.06 245 ASN A O 1
ATOM 1923 N N . ILE A 1 246 ? -27.498 -10.743 3.309 1.00 38.69 246 ILE A N 1
ATOM 1924 C CA . ILE A 1 246 ? -27.155 -9.956 4.505 1.00 38.69 246 ILE A CA 1
ATOM 1925 C C . ILE A 1 246 ? -26.854 -10.887 5.692 1.00 38.69 246 ILE A C 1
ATOM 1927 O O . ILE A 1 246 ? -26.007 -10.556 6.517 1.00 38.69 246 ILE A O 1
ATOM 1931 N N . GLU A 1 247 ? -27.471 -12.072 5.725 1.00 33.66 247 GLU A N 1
ATOM 1932 C CA . GLU A 1 247 ? -27.176 -13.125 6.702 1.00 33.66 247 GLU A CA 1
ATOM 1933 C C . GLU A 1 247 ? -25.715 -13.603 6.624 1.00 33.66 247 GLU A C 1
ATOM 1935 O O . GLU A 1 247 ? -25.086 -13.730 7.663 1.00 33.66 247 GLU A O 1
ATOM 1940 N N . GLU A 1 248 ? -25.094 -13.711 5.441 1.00 37.41 248 GLU A N 1
ATOM 1941 C CA . GLU A 1 248 ? -23.677 -14.115 5.316 1.00 37.41 248 GLU A CA 1
ATOM 1942 C C . GLU A 1 248 ? -22.701 -13.043 5.830 1.00 37.41 248 GLU A C 1
ATOM 1944 O O . GLU A 1 248 ? -21.643 -13.361 6.375 1.00 37.41 248 GLU A O 1
ATOM 1949 N N . MET A 1 249 ? -23.051 -11.758 5.698 1.00 33.75 249 MET A N 1
ATOM 1950 C CA . MET A 1 249 ? -22.234 -10.654 6.221 1.00 33.75 249 MET A CA 1
ATOM 1951 C C . MET A 1 249 ? -22.350 -10.521 7.743 1.00 33.75 249 MET A C 1
ATOM 1953 O O . MET A 1 249 ? -21.369 -10.180 8.408 1.00 33.75 249 MET A O 1
ATOM 1957 N N . VAL A 1 250 ? -23.536 -10.793 8.294 1.00 38.00 250 VAL A N 1
ATOM 1958 C CA . VAL A 1 250 ? -23.768 -10.820 9.743 1.00 38.00 250 VAL A CA 1
ATOM 1959 C C . VAL A 1 250 ? -23.128 -12.065 10.358 1.00 38.00 250 VAL A C 1
ATOM 1961 O O . VAL A 1 250 ? -22.408 -11.924 11.342 1.00 38.00 250 VAL A O 1
ATOM 1964 N N . ASP A 1 251 ? -23.251 -13.235 9.729 1.00 34.91 251 ASP A N 1
ATOM 1965 C CA . ASP A 1 251 ? -22.626 -14.484 10.179 1.00 34.91 251 ASP A CA 1
ATOM 1966 C C . ASP A 1 251 ? -21.095 -14.404 10.159 1.00 34.91 251 ASP A C 1
ATOM 1968 O O . ASP A 1 251 ? -20.433 -14.883 11.082 1.00 34.91 251 ASP A O 1
ATOM 1972 N N . PHE A 1 252 ? -20.496 -13.735 9.166 1.00 34.75 252 PHE A N 1
ATOM 1973 C CA . PHE A 1 252 ? -19.050 -13.485 9.152 1.00 34.75 252 PHE A CA 1
ATOM 1974 C C . PHE A 1 252 ? -18.622 -12.521 10.273 1.00 34.75 252 PHE A C 1
ATOM 1976 O O . PHE A 1 252 ? -17.617 -12.749 10.954 1.00 34.75 252 PHE A O 1
ATOM 1983 N N . ALA A 1 253 ? -19.407 -11.467 10.516 1.00 33.62 253 ALA A N 1
ATOM 1984 C CA . ALA A 1 253 ? -19.156 -10.517 11.597 1.00 33.62 253 ALA A CA 1
ATOM 1985 C C . ALA A 1 253 ? -19.365 -11.134 12.997 1.00 33.62 253 ALA A C 1
ATOM 1987 O O . ALA A 1 253 ? -18.654 -10.775 13.938 1.00 33.62 253 ALA A O 1
ATOM 19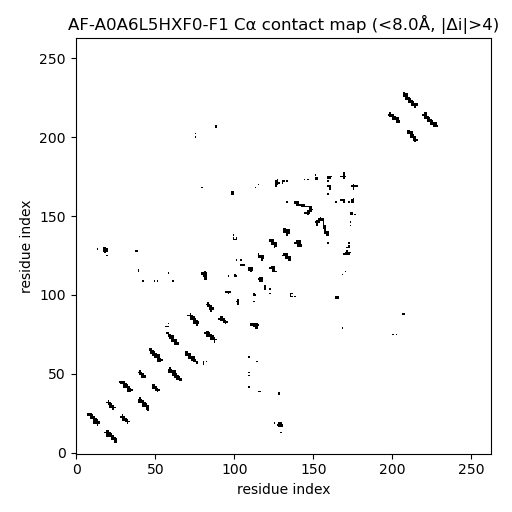88 N N . GLU A 1 254 ? -20.296 -12.077 13.154 1.00 34.72 254 GLU A N 1
ATOM 1989 C CA . GLU A 1 254 ? -20.523 -12.823 14.397 1.00 34.72 254 GLU A CA 1
ATOM 1990 C C . GLU A 1 254 ? -19.504 -13.952 14.604 1.00 34.72 254 GLU A C 1
ATOM 1992 O O . GLU A 1 254 ? -19.014 -14.138 15.721 1.00 34.72 254 GLU A O 1
ATOM 1997 N N . SER A 1 255 ? -19.074 -14.623 13.533 1.00 31.03 255 SER A N 1
ATOM 1998 C CA . SER A 1 255 ? -17.946 -15.565 13.540 1.00 31.03 255 SER A CA 1
ATOM 1999 C C . SER A 1 255 ? -16.658 -14.894 14.038 1.00 31.03 255 SER A C 1
ATOM 2001 O O . SER A 1 255 ? -15.979 -15.412 14.929 1.00 31.03 255 SER A O 1
ATOM 2003 N N . ALA A 1 256 ? -16.385 -13.665 13.585 1.00 32.78 256 ALA A N 1
ATOM 2004 C CA . ALA A 1 256 ? -15.242 -12.873 14.039 1.00 32.78 256 ALA A CA 1
ATOM 2005 C C . ALA A 1 256 ? -15.320 -12.461 15.527 1.00 32.78 256 ALA A C 1
ATOM 2007 O O . ALA A 1 256 ? -14.284 -12.318 16.178 1.00 32.78 256 ALA A O 1
ATOM 2008 N N . LYS A 1 257 ? -16.525 -12.316 16.103 1.00 33.00 257 LYS A N 1
ATOM 2009 C CA . LYS A 1 257 ? -16.710 -12.052 17.546 1.00 33.00 257 LYS A CA 1
ATOM 2010 C C . LYS A 1 257 ? -16.408 -13.280 18.411 1.00 33.00 257 LYS A C 1
ATOM 2012 O O . LYS A 1 257 ? -15.953 -13.126 19.544 1.00 33.00 257 LYS A O 1
ATOM 2017 N N . ASN A 1 258 ? -16.635 -14.488 17.896 1.00 32.16 258 ASN A N 1
ATOM 2018 C CA . ASN A 1 258 ? -16.425 -15.733 18.643 1.00 32.16 258 ASN A CA 1
ATOM 2019 C C . ASN A 1 258 ? -14.956 -16.178 18.697 1.00 32.16 258 ASN A C 1
ATOM 2021 O O . ASN A 1 258 ? -14.575 -16.886 19.629 1.00 32.16 258 ASN A O 1
ATOM 2025 N N . ILE A 1 259 ? -14.115 -15.709 17.772 1.00 32.81 259 ILE A N 1
ATOM 2026 C CA . ILE A 1 259 ? -12.665 -15.969 17.788 1.00 32.81 259 ILE A CA 1
ATOM 2027 C C . ILE A 1 259 ? -11.970 -15.199 18.929 1.00 32.81 259 ILE A C 1
ATOM 2029 O O . ILE A 1 259 ? -11.005 -15.688 19.505 1.00 32.81 259 ILE A O 1
ATOM 2033 N N . ILE A 1 260 ? -12.514 -14.052 19.350 1.00 34.81 260 ILE A N 1
ATOM 2034 C CA . ILE A 1 260 ? -11.942 -13.217 20.425 1.00 34.81 260 ILE A CA 1
ATOM 2035 C C . ILE A 1 260 ? -12.346 -13.708 21.833 1.00 34.81 260 ILE A C 1
ATOM 2037 O O . ILE A 1 260 ? -11.734 -13.323 22.820 1.00 34.81 260 ILE A O 1
ATOM 2041 N N . LYS A 1 261 ? -13.335 -14.606 21.962 1.00 33.88 261 LYS A N 1
ATOM 2042 C CA . LYS A 1 261 ? -13.783 -15.144 23.266 1.00 33.88 261 LYS A CA 1
ATOM 2043 C C . LYS A 1 261 ? -13.112 -16.459 23.692 1.00 33.88 261 LYS A C 1
ATOM 2045 O O . LYS A 1 261 ? -13.474 -16.994 24.737 1.00 33.88 261 LYS A O 1
ATOM 2050 N N . LYS A 1 262 ? -12.181 -17.006 22.903 1.00 34.75 262 LYS A N 1
ATOM 2051 C CA . LYS A 1 262 ? -11.513 -18.297 23.179 1.00 34.75 262 LYS A CA 1
ATOM 2052 C C . LYS A 1 262 ? -9.994 -18.212 23.398 1.00 34.75 262 LYS A C 1
ATOM 2054 O O . LYS A 1 262 ? -9.330 -19.245 23.369 1.00 34.75 262 LYS A O 1
ATOM 2059 N N . THR A 1 263 ? -9.469 -17.026 23.689 1.00 35.19 263 THR A N 1
ATOM 2060 C CA . THR A 1 263 ? -8.074 -16.811 24.118 1.00 35.19 263 THR A CA 1
ATOM 2061 C C . THR A 1 263 ? -8.060 -15.857 25.293 1.00 35.19 263 THR A C 1
ATOM 2063 O O . THR A 1 263 ? -7.227 -16.071 26.196 1.00 35.19 263 THR A O 1
#

Mean predicted aligned error: 14.85 Å

Organism: NCBI:txid1608996

Solvent-accessible surface area (backbone atoms only — not comparable to full-atom values): 15726 Å² total; per-residue (Å²): 133,84,79,80,79,86,74,74,68,68,48,78,42,60,48,100,83,56,31,53,32,35,40,30,40,85,76,71,58,39,35,38,47,41,65,57,87,93,39,80,32,35,40,36,47,71,76,33,40,39,37,54,43,65,58,101,79,42,56,47,31,38,38,40,37,42,93,90,48,75,50,61,30,40,40,40,56,52,96,60,26,23,44,40,30,41,36,45,78,88,47,76,49,75,50,68,61,48,71,53,47,40,55,82,92,58,95,84,61,64,53,30,53,62,51,36,49,58,40,84,91,77,65,24,34,42,26,30,48,44,66,29,45,32,32,28,88,78,54,25,39,81,52,72,37,88,42,31,54,87,44,81,30,31,77,53,35,34,55,40,39,82,79,37,46,80,86,40,59,38,73,56,49,54,33,48,70,62,69,85,74,57,81,78,67,87,70,75,92,67,82,75,74,79,76,80,67,86,57,62,75,48,75,49,76,55,83,53,38,42,35,48,39,45,60,52,63,97,90,45,73,59,80,49,80,51,75,65,69,99,69,93,80,79,93,78,76,99,65,93,67,87,79,74,62,62,65,60,57,49,51,51,56,51,52,60,56,56,64,70,73,76,119

Radius of gyration: 21.28 Å; Cα contacts (8 Å, |Δi|>4): 417; chains: 1; bounding box: 80×34×55 Å

Foldseek 3Di:
DDPPDDAFAKDWDADPVRATAWMDHPPQQIKGFDDDVLATAWIDGRQKIKGWDADPFEGFWIWIQHPVGIWIWGFFADRLHATQWTHTLVDIGGWDADLLFQTPADPRDQAHPSRFGADSVQRWTCALNNPWTQDSVVQWTPDFAPQPPPHQQHPGRIHAQVPRSNVFHRRNSRHSPPPVVPPPPPDDDPPDPPPPPPFGWDWDDDNFKIWTWTCPDPPDIDIDIDGHDDDDDDDDDDDDDPDPPVVVVVVVVVVVVVVVVPD

Secondary structure (DSSP, 8-state):
-PPPPP----EEEE-TTS-EEEEE-SSS--EEEEEETTEEEEEEETTEEEEEEEETTEEEEEEEEETTEEEEEEEEE-TT--EEEEE-SS-EEE----TT------SS-S--GGGPPEETTTTEEEEGGGTEEEETTTTEESS--TTTTTSTT-S-TTBSGGG-TTT---TTSS-SS-GGGSTT-SS-------------EEEEEETTEEEEEE--TTT---EEEEE-SS-------S-------HHHHHHHHHHHHHHTT--

Nearest PDB structures (foldseek):
  7pq5-assembly1_L  TM=8.084E-01  e=2.517E-07  Photorhabdus laumondii subsp. laumondii TTO1
  8qjd-assembly2_B  TM=7.892E-01  e=7.045E-07  Salmonella bongori N268-08
  8uy4-assembly1_A  TM=7.971E-01  e=2.082E-06  Acinetobacter baumannii AB307-0294
  3gyx-assembly6_L  TM=4.706E-01  e=1.345E+00  Megalodesulfovibrio gigas
  2fja-assembly1_B  TM=5.647E-01  e=7.613E+00  Archaeoglobus fulgidus